Protein AF-A0A938AK14-F1 (afdb_monomer_lite)

Structure (mmCIF, N/CA/C/O backbone):
data_AF-A0A938AK14-F1
#
_entry.id   AF-A0A938AK14-F1
#
loop_
_atom_site.group_PDB
_atom_site.id
_atom_site.type_symbol
_atom_site.label_atom_id
_atom_site.label_alt_id
_atom_site.label_comp_id
_atom_site.label_asym_id
_atom_site.label_entity_id
_atom_site.label_seq_id
_atom_site.pdbx_PDB_ins_code
_atom_site.Cartn_x
_atom_site.Cartn_y
_atom_site.Cartn_z
_atom_site.occupancy
_atom_site.B_iso_or_equiv
_atom_site.auth_seq_id
_atom_site.auth_comp_id
_atom_site.auth_asym_id
_atom_site.auth_atom_id
_atom_site.pdbx_PDB_model_num
ATOM 1 N N . ASP A 1 1 ? -18.312 -20.707 6.907 1.00 83.50 1 ASP A N 1
ATOM 2 C CA . ASP A 1 1 ? -17.153 -20.903 7.816 1.00 83.50 1 ASP A CA 1
ATOM 3 C C . ASP A 1 1 ? -17.629 -20.766 9.266 1.00 83.50 1 ASP A C 1
ATOM 5 O O . ASP A 1 1 ? -18.810 -20.519 9.479 1.00 83.50 1 ASP A O 1
ATOM 9 N N . GLN A 1 2 ? -16.769 -21.015 10.258 1.00 90.81 2 GLN A N 1
ATOM 10 C CA . GLN A 1 2 ? -17.079 -20.871 11.697 1.00 90.81 2 GLN A CA 1
ATOM 11 C C . GLN A 1 2 ? -15.941 -20.142 12.432 1.00 90.81 2 GLN A C 1
ATOM 13 O O . GLN A 1 2 ? -15.644 -20.417 13.591 1.00 90.81 2 GLN A O 1
ATOM 18 N N . SER A 1 3 ? -15.239 -19.254 11.731 1.00 93.00 3 SER A N 1
ATOM 19 C CA . SER A 1 3 ? -14.070 -18.556 12.259 1.00 93.00 3 SER A CA 1
ATOM 20 C C . SER A 1 3 ? -14.257 -17.058 12.118 1.00 93.00 3 SER A C 1
ATOM 22 O O . SER A 1 3 ? -14.705 -16.586 11.077 1.00 93.00 3 SER A O 1
ATOM 24 N N . LEU A 1 4 ? -13.881 -16.328 13.167 1.00 92.31 4 LEU A N 1
ATOM 25 C CA . LEU A 1 4 ? -13.634 -14.898 13.083 1.00 92.31 4 LEU A CA 1
ATOM 26 C C . LEU A 1 4 ? -12.267 -14.698 12.423 1.00 92.31 4 LEU A C 1
ATOM 28 O O . LEU A 1 4 ? -11.274 -15.259 12.890 1.00 92.31 4 LEU A O 1
ATOM 32 N N . VAL A 1 5 ? -12.207 -13.877 11.378 1.00 94.12 5 VAL A N 1
ATOM 33 C CA . VAL A 1 5 ? -10.940 -13.439 10.780 1.00 94.12 5 VAL A CA 1
ATOM 34 C C . VAL A 1 5 ? -10.852 -11.931 10.887 1.00 94.12 5 VAL A C 1
ATOM 36 O O . VAL A 1 5 ? -11.761 -11.222 10.462 1.00 94.12 5 VAL A O 1
ATOM 39 N N . VAL A 1 6 ? -9.747 -11.442 11.447 1.00 92.88 6 VAL A N 1
ATOM 40 C CA . VAL A 1 6 ? -9.467 -10.010 11.532 1.00 92.88 6 VAL A CA 1
ATOM 41 C C . VAL A 1 6 ? -8.131 -9.710 10.880 1.00 92.88 6 VAL A C 1
ATOM 43 O O . VAL A 1 6 ? -7.139 -10.391 11.136 1.00 92.88 6 VAL A O 1
ATOM 46 N N . VAL A 1 7 ? -8.115 -8.668 10.053 1.00 94.56 7 VAL A N 1
ATOM 47 C CA . VAL A 1 7 ? -6.904 -8.119 9.445 1.00 94.56 7 VAL A CA 1
ATOM 48 C C . VAL A 1 7 ? -6.802 -6.651 9.837 1.00 94.56 7 VAL A C 1
ATOM 50 O O . VAL A 1 7 ? -7.694 -5.860 9.537 1.00 94.56 7 VAL A O 1
ATOM 53 N N . THR A 1 8 ? -5.714 -6.299 10.517 1.00 93.88 8 THR A N 1
ATOM 54 C CA . THR A 1 8 ? -5.402 -4.927 10.931 1.00 93.88 8 THR A CA 1
ATOM 55 C C . THR A 1 8 ? -3.890 -4.701 10.950 1.00 93.88 8 THR A C 1
ATOM 57 O O . THR A 1 8 ? -3.119 -5.646 10.760 1.00 93.88 8 THR A O 1
ATOM 60 N N . ALA A 1 9 ? -3.467 -3.459 11.169 1.00 91.19 9 ALA A N 1
ATOM 61 C CA . ALA A 1 9 ? -2.087 -3.110 11.479 1.00 91.19 9 ALA A CA 1
ATOM 62 C C . ALA A 1 9 ? -1.981 -2.592 12.920 1.00 91.19 9 ALA A C 1
ATOM 64 O O . ALA A 1 9 ? -2.931 -2.056 13.484 1.00 91.19 9 ALA A O 1
ATOM 65 N N . ASP A 1 10 ? -0.808 -2.750 13.521 1.00 88.81 10 ASP A N 1
ATOM 66 C CA . ASP A 1 10 ? -0.494 -2.188 14.834 1.00 88.81 10 ASP A CA 1
ATOM 67 C C . ASP A 1 10 ? -0.362 -0.661 14.783 1.00 88.81 10 ASP A C 1
ATOM 69 O O . ASP A 1 10 ? -0.762 0.036 15.718 1.00 88.81 10 ASP A O 1
ATOM 73 N N . HIS A 1 11 ? 0.169 -0.144 13.675 1.00 91.50 11 HIS A N 1
ATOM 74 C CA . HIS A 1 11 ? 0.307 1.277 13.402 1.00 91.50 11 HIS A CA 1
ATOM 75 C C . HIS A 1 11 ? 0.324 1.565 11.891 1.00 91.50 11 HIS A C 1
ATOM 77 O O . HIS A 1 11 ? 0.499 0.674 11.056 1.00 91.50 11 HIS A O 1
ATOM 83 N N . GLY A 1 12 ? 0.180 2.839 11.538 1.00 89.38 12 GLY A N 1
ATOM 84 C CA . GLY A 1 12 ? 0.320 3.331 10.172 1.00 89.38 12 GLY A CA 1
ATOM 85 C C . GLY A 1 12 ? 1.768 3.661 9.795 1.00 89.38 12 GLY A C 1
ATOM 86 O O . GLY A 1 12 ? 2.727 3.298 10.484 1.00 89.38 12 GLY A O 1
ATOM 87 N N . ALA A 1 13 ? 1.951 4.350 8.675 1.00 89.06 13 ALA A N 1
ATOM 88 C CA . ALA A 1 13 ? 3.250 4.840 8.231 1.00 89.06 13 ALA A CA 1
ATOM 89 C C . ALA A 1 13 ? 3.074 6.147 7.459 1.00 89.06 13 ALA A C 1
ATOM 91 O O . ALA A 1 13 ? 2.197 6.239 6.606 1.00 89.06 13 ALA A O 1
ATOM 92 N N . SER A 1 14 ? 3.949 7.115 7.726 1.00 85.56 14 SER A N 1
ATOM 93 C CA . SER A 1 14 ? 4.011 8.354 6.953 1.00 85.56 14 SER A CA 1
ATOM 94 C C . SER A 1 14 ? 4.775 8.140 5.653 1.00 85.56 14 SER A C 1
ATOM 96 O O . SER A 1 14 ? 5.864 7.549 5.657 1.00 85.56 14 SER A O 1
ATOM 98 N N . PHE A 1 15 ? 4.217 8.658 4.565 1.00 79.94 15 PHE A N 1
ATOM 99 C CA . PHE A 1 15 ? 4.868 8.740 3.256 1.00 79.94 15 PHE A CA 1
ATOM 100 C C . PHE A 1 15 ? 5.105 10.189 2.819 1.00 79.94 15 PHE A C 1
ATOM 102 O O . PHE A 1 15 ? 5.650 10.415 1.739 1.00 79.94 15 PHE A O 1
ATOM 109 N N . ASP A 1 16 ? 4.762 11.157 3.672 1.00 76.31 16 ASP A N 1
ATOM 110 C CA . ASP A 1 16 ? 4.995 12.567 3.403 1.00 76.31 16 ASP A CA 1
ATOM 111 C C . ASP A 1 16 ? 6.497 12.859 3.244 1.00 76.31 16 ASP A C 1
ATOM 113 O O . ASP A 1 16 ? 7.304 12.457 4.102 1.00 76.31 16 ASP A O 1
ATOM 117 N N . PRO A 1 17 ? 6.898 13.592 2.186 1.00 71.81 17 PRO A N 1
ATOM 118 C CA . PRO A 1 17 ? 8.284 13.982 1.978 1.00 71.81 17 PRO A CA 1
ATOM 119 C C . PRO A 1 17 ? 8.872 14.686 3.203 1.00 71.81 17 PRO A C 1
ATOM 121 O O . PRO A 1 17 ? 8.226 15.518 3.834 1.00 71.81 17 PRO A O 1
ATOM 124 N N . ASN A 1 18 ? 10.137 14.393 3.510 1.00 75.00 18 ASN A N 1
ATOM 125 C CA . ASN A 1 18 ? 10.880 14.981 4.634 1.00 75.00 18 ASN A CA 1
ATOM 126 C C . ASN A 1 18 ? 10.308 14.680 6.034 1.00 75.00 18 ASN A C 1
ATOM 128 O O . ASN A 1 18 ? 10.740 15.291 7.012 1.00 75.00 18 ASN A O 1
ATOM 132 N N . THR A 1 19 ? 9.390 13.718 6.162 1.00 81.75 19 THR A N 1
ATOM 133 C CA . THR A 1 19 ? 8.906 13.230 7.460 1.00 81.75 19 THR A CA 1
ATOM 134 C C . THR A 1 19 ? 9.499 11.863 7.798 1.00 81.75 19 THR A C 1
ATOM 136 O O . THR A 1 19 ? 9.990 11.129 6.938 1.00 81.75 19 THR A O 1
ATOM 139 N N . HIS A 1 20 ? 9.482 11.495 9.081 1.00 83.75 20 HIS A N 1
ATOM 140 C CA . HIS A 1 20 ? 9.952 10.177 9.496 1.00 83.75 20 HIS A CA 1
ATOM 141 C C . HIS A 1 20 ? 8.845 9.130 9.300 1.00 83.75 20 HIS A C 1
ATOM 143 O O . HIS A 1 20 ? 7.739 9.275 9.814 1.00 83.75 20 HIS A O 1
ATOM 149 N N . ARG A 1 21 ? 9.155 8.024 8.614 1.00 84.69 21 ARG A N 1
ATOM 150 C CA . ARG A 1 21 ? 8.159 7.009 8.216 1.00 84.69 21 ARG A CA 1
ATOM 151 C C . ARG A 1 21 ? 7.374 6.392 9.379 1.00 84.69 21 ARG A C 1
ATOM 153 O O . ARG A 1 21 ? 6.205 6.069 9.222 1.00 84.69 21 ARG A O 1
ATOM 160 N N . ARG A 1 22 ? 8.036 6.147 10.515 1.00 87.00 22 ARG A N 1
ATOM 161 C CA . ARG A 1 22 ? 7.469 5.404 11.665 1.00 87.00 22 ARG A CA 1
ATOM 162 C C . ARG A 1 22 ? 7.547 6.140 13.001 1.00 87.00 22 ARG A C 1
ATOM 164 O O . ARG A 1 22 ? 7.324 5.542 14.045 1.00 87.00 22 ARG A O 1
ATOM 171 N N . SER A 1 23 ? 7.909 7.417 12.974 1.00 85.38 23 SER A N 1
ATOM 172 C CA . SER A 1 23 ? 8.065 8.202 14.199 1.00 85.38 23 SER A CA 1
ATOM 173 C C . SER A 1 23 ? 7.460 9.566 13.981 1.00 85.38 23 SER A C 1
ATOM 175 O O . SER A 1 23 ? 7.680 10.175 12.937 1.00 85.38 23 SER A O 1
ATOM 177 N N . ALA A 1 24 ? 6.734 10.062 14.973 1.00 84.62 24 ALA A N 1
ATOM 178 C CA . ALA A 1 24 ? 6.343 11.455 14.962 1.00 84.62 24 ALA A CA 1
ATOM 179 C C . ALA A 1 24 ? 7.545 12.290 15.408 1.00 84.62 24 ALA A C 1
ATOM 181 O O . ALA A 1 24 ? 8.125 12.039 16.466 1.00 84.62 24 ALA A O 1
ATOM 182 N N . VAL A 1 25 ? 7.962 13.232 14.568 1.00 76.88 25 VAL A N 1
ATOM 183 C CA . VAL A 1 25 ? 9.125 14.096 14.808 1.00 76.88 25 VAL A CA 1
ATOM 184 C C . VAL A 1 25 ? 8.743 15.552 14.566 1.00 76.88 25 VAL A C 1
ATOM 186 O O . VAL A 1 25 ? 7.750 15.837 13.902 1.00 76.88 25 VAL A O 1
ATOM 189 N N . GLY A 1 26 ? 9.529 16.481 15.112 1.00 80.31 26 GLY A N 1
ATOM 190 C CA . GLY A 1 26 ? 9.309 17.912 14.906 1.00 80.31 26 GLY A CA 1
ATOM 191 C C . GLY A 1 26 ? 7.974 18.392 15.478 1.00 80.31 26 GLY A C 1
ATOM 192 O O . GLY A 1 26 ? 7.784 18.400 16.695 1.00 80.31 26 GLY A O 1
ATOM 193 N N . ASP A 1 27 ? 7.078 18.828 14.595 1.00 81.31 27 ASP A N 1
ATOM 194 C CA . ASP A 1 27 ? 5.762 19.381 14.924 1.00 81.31 27 ASP A CA 1
ATOM 195 C C . ASP A 1 27 ? 4.644 18.329 15.035 1.00 81.31 27 ASP A C 1
ATOM 197 O O . ASP A 1 27 ? 3.514 18.690 15.363 1.00 81.31 27 ASP A O 1
ATOM 201 N N . TYR A 1 28 ? 4.964 17.040 14.850 1.00 82.31 28 TYR A N 1
ATOM 202 C CA . TYR A 1 28 ? 4.015 15.918 14.887 1.00 82.31 28 TYR A CA 1
ATOM 203 C C . TYR A 1 28 ? 2.958 15.957 13.769 1.00 82.31 28 TYR A C 1
ATOM 205 O O . TYR A 1 28 ? 1.924 15.297 13.881 1.00 82.31 28 TYR A O 1
ATOM 213 N N . SER A 1 29 ? 3.211 16.702 12.689 1.00 81.38 29 SER A N 1
ATOM 214 C CA . SER A 1 29 ? 2.315 16.807 11.527 1.00 81.38 29 SER A CA 1
ATOM 215 C C . SER A 1 29 ? 1.995 15.449 10.898 1.00 81.38 29 SER A C 1
ATOM 217 O O . SER A 1 29 ? 0.832 15.174 10.622 1.00 81.38 29 SER A O 1
ATOM 219 N N . ASN A 1 30 ? 2.985 14.558 10.799 1.00 85.94 30 ASN A N 1
ATOM 220 C CA . ASN A 1 30 ? 2.818 13.191 10.290 1.00 85.94 30 ASN A CA 1
ATOM 221 C C . ASN A 1 30 ? 2.085 12.238 11.256 1.00 85.94 30 ASN A C 1
ATOM 223 O O . ASN A 1 30 ? 1.940 11.048 10.981 1.00 85.94 30 ASN A O 1
ATOM 227 N N . GLY A 1 31 ? 1.658 12.728 12.421 1.00 87.38 31 GLY A N 1
ATOM 228 C CA . GLY A 1 31 ? 1.040 11.927 13.468 1.00 87.38 31 GLY A CA 1
ATOM 229 C C . GLY A 1 31 ? -0.208 11.175 13.014 1.00 87.38 31 GLY A C 1
ATOM 230 O O . GLY A 1 31 ? -0.422 10.041 13.439 1.00 87.38 31 GLY A O 1
ATOM 231 N N . THR A 1 32 ? -1.009 11.777 12.132 1.00 85.88 32 THR A N 1
ATOM 232 C CA . THR A 1 32 ? -2.221 11.152 11.590 1.00 85.88 32 THR A CA 1
ATOM 233 C C . THR A 1 32 ? -1.910 9.923 10.753 1.00 85.88 32 THR A C 1
ATOM 235 O O . THR A 1 32 ? -2.596 8.916 10.898 1.00 85.88 32 THR A O 1
ATOM 238 N N . ASP A 1 33 ? -0.856 9.957 9.944 1.00 86.69 33 ASP A N 1
ATOM 239 C CA . ASP A 1 33 ? -0.481 8.837 9.077 1.00 86.69 33 ASP A CA 1
ATOM 240 C C . ASP A 1 33 ? 0.032 7.645 9.879 1.00 86.69 33 ASP A C 1
ATOM 242 O O . ASP A 1 33 ? -0.139 6.495 9.485 1.00 86.69 33 ASP A O 1
ATOM 246 N N . LEU A 1 34 ? 0.628 7.910 11.043 1.00 88.94 34 LEU A N 1
ATOM 247 C CA . LEU A 1 34 ? 1.162 6.886 11.937 1.00 88.94 34 LEU A CA 1
ATOM 248 C C . LEU A 1 34 ? 0.082 6.127 12.713 1.00 88.94 34 LEU A C 1
ATOM 250 O O . LEU A 1 34 ? 0.374 5.057 13.241 1.00 88.94 34 LEU A O 1
ATOM 254 N N . ILE A 1 35 ? -1.144 6.648 12.797 1.00 87.56 35 ILE A N 1
ATOM 255 C CA . ILE A 1 35 ? -2.251 5.998 13.520 1.00 87.56 35 ILE A CA 1
ATOM 256 C C . ILE A 1 35 ? -3.335 5.433 12.597 1.00 87.56 35 ILE A C 1
ATOM 258 O O . ILE A 1 35 ? -4.239 4.746 13.069 1.00 87.56 35 ILE A O 1
ATOM 262 N N . ARG A 1 36 ? -3.277 5.725 11.292 1.00 86.69 36 ARG A N 1
ATOM 263 C CA . ARG A 1 36 ? -4.211 5.178 10.300 1.00 86.69 36 ARG A CA 1
ATOM 264 C C . ARG A 1 36 ? -3.864 3.720 10.028 1.00 86.69 36 ARG A C 1
ATOM 266 O O . ARG A 1 36 ? -2.790 3.424 9.509 1.00 86.69 36 ARG A O 1
ATOM 273 N N . VAL A 1 37 ? -4.788 2.823 10.355 1.00 88.94 37 VAL A N 1
ATOM 274 C CA . VAL A 1 37 ? -4.659 1.382 10.111 1.00 88.94 37 VAL A CA 1
ATOM 275 C C . VAL A 1 37 ? -5.926 0.850 9.442 1.00 88.94 37 VAL A C 1
ATOM 277 O O . VAL A 1 37 ? -7.016 1.350 9.730 1.00 88.94 37 VAL A O 1
ATOM 280 N N . PRO A 1 38 ? -5.818 -0.139 8.538 1.00 89.44 38 PRO A N 1
ATOM 281 C CA . PRO A 1 38 ? -6.995 -0.838 8.041 1.00 89.44 38 PRO A CA 1
ATOM 282 C C . PRO A 1 38 ? -7.609 -1.684 9.160 1.00 89.44 38 PRO A C 1
ATOM 284 O O . PRO A 1 38 ? -6.881 -2.217 9.990 1.00 89.44 38 PRO A O 1
ATOM 287 N N . LEU A 1 39 ? -8.928 -1.869 9.148 1.00 90.62 39 LEU A N 1
ATOM 288 C CA . LEU A 1 39 ? -9.608 -2.847 9.992 1.00 90.62 39 LEU A CA 1
ATOM 289 C C . LEU A 1 39 ? -10.626 -3.606 9.143 1.00 90.62 39 LEU A C 1
ATOM 291 O O . LEU A 1 39 ? -11.655 -3.059 8.756 1.00 90.62 39 LEU A O 1
ATOM 295 N N . PHE A 1 40 ? -10.334 -4.873 8.870 1.00 93.12 40 PHE A N 1
ATOM 296 C CA . PHE A 1 40 ? -11.266 -5.799 8.237 1.00 93.12 40 PHE A CA 1
ATOM 297 C C . PHE A 1 40 ? -11.668 -6.858 9.251 1.00 93.12 40 PHE A C 1
ATOM 299 O O . PHE A 1 40 ? -10.803 -7.498 9.853 1.00 93.12 40 PHE A O 1
ATOM 306 N N . VAL A 1 41 ? -12.973 -7.055 9.417 1.00 92.44 41 VAL A N 1
ATOM 307 C CA . VAL A 1 41 ? -13.542 -8.064 10.310 1.00 92.44 41 VAL A CA 1
ATOM 308 C C . VAL A 1 41 ? -14.489 -8.935 9.499 1.00 92.44 41 VAL A C 1
ATOM 310 O O . VAL A 1 41 ? -15.415 -8.430 8.872 1.00 92.44 41 VAL A O 1
ATOM 313 N N . HIS A 1 42 ? -14.243 -10.240 9.513 1.00 93.88 42 HIS A N 1
ATOM 314 C CA . HIS A 1 42 ? -15.127 -11.248 8.948 1.00 93.88 42 HIS A CA 1
ATOM 315 C C . HIS A 1 42 ? -15.684 -12.099 10.084 1.00 93.88 42 HIS A C 1
ATOM 317 O O . HIS A 1 42 ? -14.944 -12.871 10.703 1.00 93.88 42 HIS A O 1
ATOM 323 N N . LEU A 1 43 ? -16.977 -11.953 10.371 1.00 92.62 43 LEU A N 1
ATOM 324 C CA . LEU A 1 43 ? -17.653 -12.710 11.424 1.00 92.62 43 LEU A CA 1
ATOM 325 C C . LEU A 1 43 ? -17.907 -14.167 10.993 1.00 92.62 43 LEU A C 1
ATOM 327 O O . LEU A 1 43 ? -18.025 -14.448 9.797 1.00 92.62 43 LEU A O 1
ATOM 331 N N . PRO A 1 44 ? -18.022 -15.116 11.942 1.00 92.56 44 PRO A N 1
ATOM 332 C CA . PRO A 1 44 ? -18.422 -16.484 11.626 1.00 92.56 44 PRO A CA 1
ATOM 333 C C . PRO A 1 44 ? -19.755 -16.527 10.865 1.00 92.56 44 PRO A C 1
ATOM 335 O O . PRO A 1 44 ? -20.767 -16.028 11.353 1.00 92.56 44 PRO A O 1
ATOM 338 N N . GLY A 1 45 ? -19.772 -17.151 9.683 1.00 92.56 45 GLY A N 1
ATOM 339 C CA . GLY A 1 45 ? -20.989 -17.292 8.880 1.00 92.56 45 GLY A CA 1
ATOM 340 C C . GLY A 1 45 ? -21.424 -16.029 8.130 1.00 92.56 45 GLY A C 1
ATOM 341 O O . GLY A 1 45 ? -22.498 -16.043 7.531 1.00 92.56 45 GLY A O 1
ATOM 342 N N . GLN A 1 46 ? -20.619 -14.963 8.135 1.00 92.88 46 GLN A N 1
ATOM 343 C CA . GLN A 1 46 ? -20.884 -13.770 7.336 1.00 92.88 46 GLN A CA 1
ATOM 344 C C . GLN A 1 46 ? -20.844 -14.106 5.837 1.00 92.88 46 GLN A C 1
ATOM 346 O O . GLN A 1 46 ? -19.882 -14.693 5.350 1.00 92.88 46 GLN A O 1
ATOM 351 N N . THR A 1 47 ? -21.896 -13.733 5.105 1.00 94.38 47 THR A N 1
ATOM 352 C CA . THR A 1 47 ? -22.005 -13.947 3.649 1.00 94.38 47 THR A CA 1
ATOM 353 C C . THR A 1 47 ? -21.905 -12.662 2.842 1.00 94.38 47 THR A C 1
ATOM 355 O O . THR A 1 47 ? -21.545 -12.708 1.669 1.00 94.38 47 THR A O 1
ATOM 358 N N . ASP A 1 48 ? -22.194 -11.525 3.472 1.00 94.50 48 ASP A N 1
ATOM 359 C CA . ASP A 1 48 ? -22.281 -10.225 2.821 1.00 94.50 48 ASP A CA 1
ATOM 360 C C . ASP A 1 48 ? -21.318 -9.229 3.473 1.00 94.50 48 ASP A C 1
ATOM 362 O O . ASP A 1 48 ? -21.116 -9.216 4.692 1.00 94.50 48 ASP A O 1
ATOM 366 N N . GLY A 1 49 ? -20.692 -8.394 2.644 1.00 91.88 49 GLY A N 1
ATOM 367 C CA . GLY A 1 49 ? -19.832 -7.306 3.098 1.00 91.88 49 GLY A CA 1
ATOM 368 C C . GLY A 1 49 ? -20.641 -6.066 3.473 1.00 91.88 49 GLY A C 1
ATOM 369 O O . GLY A 1 49 ? -21.653 -5.760 2.844 1.00 91.88 49 GLY A O 1
ATOM 370 N N . ALA A 1 50 ? -20.161 -5.318 4.462 1.00 92.06 50 ALA A N 1
ATOM 371 C CA . ALA A 1 50 ? -20.680 -4.002 4.812 1.00 92.06 50 ALA A CA 1
ATOM 372 C C . ALA A 1 50 ? -19.518 -3.061 5.145 1.00 92.06 50 ALA A C 1
ATOM 374 O O . ALA A 1 50 ? -18.457 -3.505 5.585 1.00 92.06 50 ALA A O 1
ATOM 375 N N . ILE A 1 51 ? -19.726 -1.765 4.922 1.00 90.19 51 ILE A N 1
ATOM 376 C CA . ILE A 1 51 ? -18.807 -0.711 5.353 1.00 90.19 51 ILE A CA 1
ATOM 377 C C . ILE A 1 51 ? -19.387 -0.100 6.626 1.00 90.19 51 ILE A C 1
ATOM 379 O O . ILE A 1 51 ? -20.542 0.328 6.624 1.00 90.19 51 ILE A O 1
ATOM 383 N N . ASP A 1 52 ? -18.584 -0.059 7.687 1.00 88.88 52 ASP A N 1
ATOM 384 C CA . ASP A 1 52 ? -18.896 0.668 8.913 1.00 88.88 52 ASP A CA 1
ATOM 385 C C . ASP A 1 52 ? -17.945 1.868 9.046 1.00 88.88 52 ASP A C 1
ATOM 387 O O . ASP A 1 52 ? -16.735 1.706 9.204 1.00 88.88 52 ASP A O 1
ATOM 391 N N . ASP A 1 53 ? -18.508 3.073 8.952 1.00 88.94 53 ASP A N 1
ATOM 392 C CA . ASP A 1 53 ? -17.783 4.345 9.042 1.00 88.94 53 ASP A CA 1
ATOM 393 C C . ASP A 1 53 ? -17.682 4.869 10.493 1.00 88.94 53 ASP A C 1
ATOM 395 O O . ASP A 1 53 ? -17.268 6.010 10.719 1.00 88.94 53 ASP A O 1
ATOM 399 N N . ASN A 1 54 ? -18.092 4.079 11.492 1.00 89.06 54 ASN A N 1
ATOM 400 C CA . ASN A 1 54 ? -18.015 4.471 12.893 1.00 89.06 54 ASN A CA 1
ATOM 401 C C . ASN A 1 54 ? -16.579 4.808 13.313 1.00 89.06 54 ASN A C 1
ATOM 403 O O . ASN A 1 54 ? -15.604 4.133 12.977 1.00 89.06 54 ASN A O 1
ATOM 407 N N . ASN A 1 55 ? -16.456 5.848 14.136 1.00 88.56 55 ASN A N 1
ATOM 408 C CA . ASN A 1 55 ? -15.177 6.287 14.667 1.00 88.56 55 ASN A CA 1
ATOM 409 C C . ASN A 1 55 ? -14.657 5.313 15.747 1.00 88.56 55 ASN A C 1
ATOM 411 O O . ASN A 1 55 ? -14.931 5.487 16.937 1.00 88.56 55 ASN A O 1
ATOM 415 N N . VAL A 1 56 ? -13.880 4.308 15.341 1.00 90.88 56 VAL A N 1
ATOM 416 C CA . VAL A 1 56 ? -13.279 3.290 16.224 1.00 90.88 56 VAL A CA 1
ATOM 417 C C . VAL A 1 56 ? -11.786 3.521 16.471 1.00 90.88 56 VAL A C 1
ATOM 419 O O . VAL A 1 56 ? -11.089 4.176 15.692 1.00 90.88 56 VAL A O 1
ATOM 422 N N . GLU A 1 57 ? -11.294 3.014 17.594 1.00 91.19 57 GLU A N 1
ATOM 423 C CA . GLU A 1 57 ? -9.894 3.001 18.019 1.00 91.19 57 GLU A CA 1
ATOM 424 C C . GLU A 1 57 ? -9.444 1.562 18.288 1.00 91.19 57 GLU A C 1
ATOM 426 O O . GLU A 1 57 ? -10.264 0.691 18.569 1.00 91.19 57 GLU A O 1
ATOM 431 N N . ASN A 1 58 ? -8.134 1.298 18.262 1.00 90.81 58 ASN A N 1
ATOM 432 C CA . ASN A 1 58 ? -7.604 -0.053 18.496 1.00 90.81 58 ASN A CA 1
ATOM 433 C C . ASN A 1 58 ? -8.060 -0.651 19.842 1.00 90.81 58 ASN A C 1
ATOM 435 O O . ASN A 1 58 ? -8.227 -1.864 19.947 1.00 90.81 58 ASN A O 1
ATOM 439 N N . VAL A 1 59 ? -8.291 0.188 20.860 1.00 92.12 59 VAL A N 1
ATOM 440 C CA . VAL A 1 59 ? -8.790 -0.239 22.179 1.00 92.12 59 VAL A CA 1
ATOM 441 C C . VAL A 1 59 ? -10.251 -0.699 22.156 1.00 92.12 59 VAL A C 1
ATOM 443 O O . VAL A 1 59 ? -10.631 -1.538 22.968 1.00 92.12 59 VAL A O 1
ATOM 446 N N . ASP A 1 60 ? -11.055 -0.219 21.203 1.00 93.94 60 ASP A N 1
ATOM 447 C CA . ASP A 1 60 ? -12.476 -0.572 21.059 1.00 93.94 60 ASP A CA 1
ATOM 448 C C . ASP A 1 60 ? -12.677 -1.962 20.454 1.00 93.94 60 ASP A C 1
ATOM 450 O O . ASP A 1 60 ? -13.765 -2.534 20.520 1.00 93.94 60 ASP A O 1
ATOM 454 N N . PHE A 1 61 ? -11.622 -2.528 19.868 1.00 91.62 61 PHE A N 1
ATOM 455 C CA . PHE A 1 61 ? -11.704 -3.777 19.132 1.00 91.62 61 PHE A CA 1
ATOM 456 C C . PHE A 1 61 ? -12.165 -4.952 20.006 1.00 91.62 61 PHE A C 1
ATOM 458 O O . PHE A 1 61 ? -13.032 -5.722 19.595 1.00 91.62 61 PHE A O 1
ATOM 465 N N . LEU A 1 62 ? -11.635 -5.080 21.226 1.00 92.62 62 LEU A N 1
ATOM 466 C CA . LEU A 1 62 ? -12.032 -6.161 22.131 1.00 92.62 62 LEU A CA 1
ATOM 467 C C . LEU A 1 62 ? -13.505 -6.047 22.585 1.00 92.62 62 LEU A C 1
ATOM 469 O O . LEU A 1 62 ? -14.205 -7.058 22.497 1.00 92.62 62 LEU A O 1
ATOM 473 N N . PRO A 1 63 ? -14.017 -4.865 22.994 1.00 94.88 63 PRO A N 1
ATOM 474 C CA . PRO A 1 63 ? -15.450 -4.653 23.204 1.00 94.88 63 PRO A CA 1
ATOM 475 C C . PRO A 1 63 ? -16.317 -5.068 22.011 1.00 94.88 63 PRO A C 1
ATOM 477 O O . PRO A 1 63 ? -17.302 -5.779 22.205 1.00 94.88 63 PRO A O 1
ATOM 480 N N . ILE A 1 64 ? -15.928 -4.686 20.788 1.00 92.50 64 ILE A N 1
ATOM 481 C CA . ILE A 1 64 ? -16.652 -5.044 19.558 1.00 92.50 64 ILE A CA 1
ATOM 482 C C . ILE A 1 64 ? -16.696 -6.566 19.385 1.00 92.50 64 ILE A C 1
ATOM 484 O O . ILE A 1 64 ? -17.763 -7.128 19.158 1.00 92.50 64 ILE A O 1
ATOM 488 N N . LEU A 1 65 ? -15.567 -7.264 19.548 1.00 91.88 65 LEU A N 1
ATOM 489 C CA . LEU A 1 65 ? -15.550 -8.727 19.456 1.00 91.88 65 LEU A CA 1
ATOM 490 C C . LEU A 1 65 ? -16.400 -9.398 20.537 1.00 91.88 65 LEU A C 1
ATOM 492 O O . LEU A 1 65 ? -17.081 -10.381 20.250 1.00 91.88 65 LEU A O 1
ATOM 496 N N . ASN A 1 66 ? -16.365 -8.882 21.766 1.00 93.00 66 ASN A N 1
ATOM 497 C CA . ASN A 1 66 ? -17.169 -9.416 22.856 1.00 93.00 66 ASN A CA 1
ATOM 498 C C . ASN A 1 66 ? -18.672 -9.261 22.582 1.00 93.00 66 ASN A C 1
ATOM 500 O O . ASN A 1 66 ? -19.416 -10.196 22.848 1.00 93.00 66 ASN A O 1
ATOM 504 N N . GLU A 1 67 ? -19.116 -8.133 22.016 1.00 91.88 67 GLU A N 1
ATOM 505 C CA . GLU A 1 67 ? -20.518 -7.952 21.611 1.00 91.88 67 GLU A CA 1
ATOM 506 C C . GLU A 1 67 ? -20.944 -8.956 20.529 1.00 91.88 67 GLU A C 1
ATOM 508 O O . GLU A 1 67 ? -22.053 -9.480 20.583 1.00 91.88 67 GLU A O 1
ATOM 513 N N . GLN A 1 68 ? -20.071 -9.241 19.560 1.00 89.81 68 GLN A N 1
ATOM 514 C CA . GLN A 1 68 ? -20.405 -10.115 18.430 1.00 89.81 68 GLN A CA 1
ATOM 515 C C . GLN A 1 68 ? -20.338 -11.610 18.768 1.00 89.81 68 GLN A C 1
ATOM 517 O O . GLN A 1 68 ? -21.051 -12.408 18.162 1.00 89.81 68 GLN A O 1
ATOM 522 N N . LEU A 1 69 ? -19.458 -12.004 19.692 1.00 90.38 69 LEU A N 1
ATOM 523 C CA . LEU A 1 69 ? -19.156 -13.412 19.973 1.00 90.38 69 LEU A CA 1
ATOM 524 C C . LEU A 1 69 ? -19.526 -13.870 21.389 1.00 90.38 69 LEU A C 1
ATOM 526 O O . LEU A 1 69 ? -19.365 -15.053 21.677 1.00 90.38 69 LEU A O 1
ATOM 530 N N . ASP A 1 70 ? -19.988 -12.966 22.256 1.00 90.81 70 ASP A N 1
ATOM 531 C CA . ASP A 1 70 ? -20.323 -13.242 23.661 1.00 90.81 70 ASP A CA 1
ATOM 532 C C . ASP A 1 70 ? -19.175 -13.947 24.416 1.00 90.81 70 ASP A C 1
ATOM 534 O O . ASP A 1 70 ? -19.323 -15.010 25.017 1.00 90.81 70 ASP A O 1
ATOM 538 N N . LEU A 1 71 ? -17.969 -13.367 24.328 1.00 88.69 71 LEU A N 1
ATOM 539 C CA . LEU A 1 71 ? -16.722 -13.991 24.801 1.00 88.69 71 LEU A CA 1
ATOM 540 C C . LEU A 1 71 ? -16.612 -14.089 26.331 1.00 88.69 71 LEU A C 1
ATOM 542 O O . LEU A 1 71 ? -15.797 -14.867 26.828 1.00 88.69 71 LEU A O 1
ATOM 546 N N . GLY A 1 72 ? -17.378 -13.289 27.079 1.00 87.44 72 GLY A N 1
ATOM 547 C CA . GLY A 1 72 ? -17.333 -13.259 28.542 1.00 87.44 72 GLY A CA 1
ATOM 548 C C . GLY A 1 72 ? -16.004 -12.730 29.096 1.00 87.44 72 GLY A C 1
ATOM 549 O O . GLY A 1 72 ? -15.320 -13.427 29.845 1.00 87.44 72 GLY A O 1
ATOM 550 N N . VAL A 1 73 ? -15.621 -11.500 28.733 1.00 91.50 73 VAL A N 1
ATOM 551 C CA . VAL A 1 73 ? -14.362 -10.864 29.176 1.00 91.50 73 VAL A CA 1
ATOM 552 C C . VAL A 1 73 ? -14.391 -10.546 30.691 1.00 91.50 73 VAL A C 1
ATOM 554 O O . VAL A 1 73 ? -15.229 -9.756 31.120 1.00 91.50 73 VAL A O 1
ATOM 557 N N . PRO A 1 74 ? -13.487 -11.110 31.527 1.00 93.31 74 PRO A N 1
ATOM 558 C CA . PRO A 1 74 ? -13.556 -11.004 32.992 1.00 93.31 7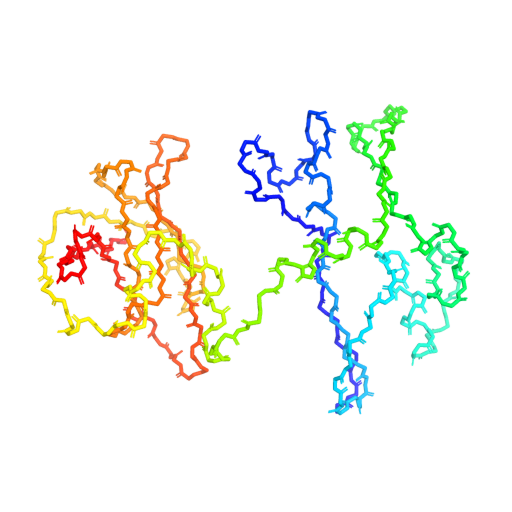4 PRO A CA 1
ATOM 559 C C . PRO A 1 74 ? -12.844 -9.774 33.592 1.00 93.31 74 PRO A C 1
ATOM 561 O O . PRO A 1 74 ? -12.542 -9.761 34.786 1.00 93.31 74 PRO A O 1
ATOM 564 N N . TRP A 1 75 ? -12.538 -8.755 32.789 1.00 94.50 75 TRP A N 1
ATOM 565 C CA . TRP A 1 75 ? -11.897 -7.511 33.229 1.00 94.50 75 TRP A CA 1
ATOM 566 C C . TRP A 1 75 ? -12.580 -6.288 32.612 1.00 94.50 75 TRP A C 1
ATOM 568 O O . TRP A 1 75 ? -13.259 -6.392 31.591 1.00 94.50 75 TRP A O 1
ATOM 578 N N . GLU A 1 76 ? -12.384 -5.123 33.228 1.00 93.88 76 GLU A N 1
ATOM 579 C CA . GLU A 1 76 ? -12.846 -3.849 32.672 1.00 93.88 76 GLU A CA 1
ATOM 580 C C . GLU A 1 76 ? -12.030 -3.491 31.424 1.00 93.88 76 GLU A C 1
ATOM 582 O O . GLU A 1 76 ? -10.800 -3.563 31.431 1.00 93.88 76 GLU A O 1
ATOM 587 N N . MET A 1 77 ? -12.719 -3.134 30.341 1.00 95.06 77 MET A N 1
ATOM 588 C CA . MET A 1 77 ? -12.103 -2.738 29.075 1.00 95.06 77 MET A CA 1
ATOM 589 C C . MET A 1 77 ? -12.111 -1.214 28.951 1.00 95.06 77 MET A C 1
ATOM 591 O O . MET A 1 77 ? -13.135 -0.587 29.204 1.00 95.06 77 MET A O 1
ATOM 595 N N . ASP A 1 78 ? -10.989 -0.634 28.517 1.00 93.75 78 ASP A N 1
ATOM 596 C CA . ASP A 1 78 ? -10.883 0.815 28.284 1.00 93.75 78 ASP A CA 1
ATOM 597 C C . ASP A 1 78 ? -11.658 1.274 27.036 1.00 93.75 78 ASP A C 1
ATOM 599 O O . ASP A 1 78 ? -12.105 2.418 26.958 1.00 93.75 78 ASP A O 1
ATOM 603 N N . GLY A 1 79 ? -11.776 0.395 26.036 1.00 94.69 79 GLY A N 1
ATOM 604 C CA . GLY A 1 79 ? -12.489 0.677 24.795 1.00 94.69 79 GLY A CA 1
ATOM 605 C C . GLY A 1 79 ? -14.006 0.626 24.947 1.00 94.69 79 GLY A C 1
ATOM 606 O O . GLY A 1 79 ? -14.543 0.047 25.891 1.00 94.69 79 GLY A O 1
ATOM 607 N N . LEU A 1 80 ? -14.704 1.182 23.961 1.00 95.50 80 LEU A N 1
ATOM 608 C CA . LEU A 1 80 ? -16.159 1.303 23.945 1.00 95.50 80 LEU A CA 1
ATOM 609 C C . LEU A 1 80 ? -16.735 0.860 22.603 1.00 95.50 80 LEU A C 1
ATOM 611 O O . LEU A 1 80 ? -16.145 1.079 21.545 1.00 95.50 80 LEU A O 1
ATOM 615 N N . LEU A 1 81 ? -17.949 0.312 22.632 1.00 95.00 81 LEU A N 1
ATOM 616 C CA . LEU A 1 81 ? -18.733 0.156 21.411 1.00 95.00 81 LEU A CA 1
ATOM 617 C C . LEU A 1 81 ? -19.072 1.546 20.848 1.00 95.00 81 LEU A C 1
ATOM 619 O O . LEU A 1 81 ? -19.317 2.468 21.629 1.00 95.00 81 LEU A O 1
ATOM 623 N N . PRO A 1 82 ? -19.165 1.723 19.516 1.00 92.75 82 PRO A N 1
ATOM 624 C CA . PRO A 1 82 ? -19.491 3.021 18.921 1.00 92.75 82 PRO A CA 1
ATOM 625 C C . PRO A 1 82 ? -20.752 3.678 19.499 1.00 92.75 82 PRO A C 1
ATOM 627 O O . PRO A 1 82 ? -20.779 4.888 19.708 1.00 92.75 82 PRO A O 1
ATOM 630 N N . LYS A 1 83 ? -21.774 2.874 19.816 1.00 94.12 83 LYS A N 1
ATOM 631 C CA . LYS A 1 83 ? -23.047 3.329 20.399 1.00 94.12 83 LYS A CA 1
ATOM 632 C C . LYS A 1 83 ? -22.926 3.877 21.828 1.00 94.12 83 LYS A C 1
ATOM 634 O O . LYS A 1 83 ? -23.793 4.635 22.251 1.00 94.12 83 LYS A O 1
ATOM 639 N N . ASP A 1 84 ? -21.870 3.500 22.547 1.00 95.56 84 ASP A N 1
ATOM 640 C CA . ASP A 1 84 ? -21.636 3.873 23.945 1.00 95.56 84 ASP A CA 1
ATOM 641 C C . ASP A 1 84 ? -20.670 5.066 24.072 1.00 95.56 84 ASP A C 1
ATOM 643 O O . ASP A 1 84 ? -20.435 5.572 25.171 1.00 95.56 84 ASP A O 1
ATOM 647 N N . LYS A 1 85 ? -20.114 5.545 22.952 1.00 94.62 85 LYS A N 1
ATOM 648 C CA . LYS A 1 85 ? -19.230 6.712 22.926 1.00 94.62 85 LYS A CA 1
ATOM 649 C C . LYS A 1 85 ? -20.008 8.015 23.097 1.00 94.62 85 LYS A C 1
ATOM 651 O O . LYS A 1 85 ? -21.072 8.225 22.515 1.00 94.62 85 LYS A O 1
ATOM 656 N N . SER A 1 86 ? -19.431 8.942 23.859 1.00 94.69 86 SER A N 1
ATOM 657 C CA . SER A 1 86 ? -19.918 10.318 23.950 1.00 94.69 86 SER A CA 1
ATOM 658 C C . SER A 1 86 ? -19.721 11.073 22.630 1.00 94.69 86 SER A C 1
ATOM 660 O O . SER A 1 86 ? -18.922 10.679 21.779 1.00 94.69 86 SER A O 1
ATOM 662 N N . GLN A 1 87 ? -20.408 12.209 22.468 1.00 92.25 87 GLN A N 1
ATOM 663 C CA . GLN A 1 87 ? -20.245 13.050 21.275 1.00 92.25 87 GLN A CA 1
ATOM 664 C C . GLN A 1 87 ? -18.794 13.506 21.074 1.00 92.25 87 GLN A C 1
ATOM 666 O O . GLN A 1 87 ? -18.303 13.473 19.950 1.00 92.25 87 GLN A O 1
ATOM 671 N N . ASP A 1 88 ? -18.083 13.840 22.152 1.00 92.06 88 ASP A N 1
ATOM 672 C CA . ASP A 1 88 ? -16.673 14.235 22.080 1.00 92.06 88 ASP A CA 1
ATOM 673 C C . ASP A 1 88 ? -15.773 13.078 21.618 1.00 92.06 88 ASP A C 1
ATOM 675 O O . ASP A 1 88 ? -14.862 13.284 20.818 1.00 92.06 88 ASP A O 1
ATOM 679 N N . GLN A 1 89 ? -16.041 11.849 22.077 1.00 91.12 89 GLN A N 1
ATOM 680 C CA . GLN A 1 89 ? -15.302 10.649 21.656 1.00 91.12 89 GLN A CA 1
ATOM 681 C C . GLN A 1 89 ? -15.586 10.278 20.196 1.00 91.12 89 GLN A C 1
ATOM 683 O O . GLN A 1 89 ? -14.721 9.736 19.511 1.00 91.12 89 GLN A O 1
ATOM 688 N N . LEU A 1 90 ? -16.790 10.577 19.704 1.00 90.38 90 LEU A N 1
ATOM 689 C CA . LEU A 1 90 ? -17.158 10.369 18.306 1.00 90.38 90 LEU A CA 1
ATOM 690 C C . LEU A 1 90 ? -16.571 11.445 17.388 1.00 90.38 90 LEU A C 1
ATOM 692 O O . LEU A 1 90 ? -16.186 11.121 16.267 1.00 90.38 90 LEU A O 1
ATOM 696 N N . SER A 1 91 ? -16.469 12.697 17.844 1.00 91.56 91 SER A N 1
ATOM 697 C CA . SER A 1 91 ? -16.017 13.823 17.017 1.00 91.56 91 SER A CA 1
ATOM 698 C C . SER A 1 91 ? -14.516 14.096 17.082 1.00 91.56 91 SER A C 1
ATOM 700 O O . SER A 1 91 ? -13.996 14.779 16.204 1.00 91.56 91 SER A O 1
ATOM 702 N N . THR A 1 92 ? -13.803 13.576 18.085 1.00 91.56 92 THR A N 1
ATOM 703 C CA . THR A 1 92 ? -12.400 13.931 18.330 1.00 91.56 92 THR A CA 1
ATOM 704 C C . THR A 1 92 ? -11.501 12.703 18.348 1.00 91.56 92 THR A C 1
ATOM 706 O O . THR A 1 92 ? -11.693 11.786 19.139 1.00 91.56 92 THR A O 1
ATOM 709 N N . LYS A 1 93 ? -10.438 12.719 17.541 1.00 90.00 93 LYS A N 1
ATOM 710 C CA . LYS A 1 93 ? -9.301 11.802 17.677 1.00 90.00 93 LYS A CA 1
ATOM 711 C C . LYS A 1 93 ? -8.225 12.438 18.537 1.00 90.00 93 LYS A C 1
ATOM 713 O O . LYS A 1 93 ? -7.757 13.531 18.221 1.00 90.00 93 LYS A O 1
ATOM 718 N N . THR A 1 94 ? -7.803 11.757 19.600 1.00 88.62 94 THR A N 1
ATOM 719 C CA . THR A 1 94 ? -6.720 12.233 20.469 1.00 88.62 94 THR A CA 1
ATOM 720 C C . THR A 1 94 ? -5.484 11.358 20.321 1.00 88.62 94 THR A C 1
ATOM 722 O O . THR A 1 94 ? -5.539 10.154 20.536 1.00 88.62 94 THR A O 1
ATOM 725 N N . LEU A 1 95 ? -4.353 11.978 19.994 1.00 87.62 95 LEU A N 1
ATOM 726 C CA . LEU A 1 95 ? -3.051 11.332 19.902 1.00 87.62 95 LEU A CA 1
ATOM 727 C C . LEU A 1 95 ? -2.179 11.808 21.058 1.00 87.62 95 LEU A C 1
ATOM 729 O O . LEU A 1 95 ? -2.066 13.010 21.320 1.00 87.62 95 LEU A O 1
ATOM 733 N N . TYR A 1 96 ? -1.537 10.853 21.719 1.00 86.25 96 TYR A N 1
ATOM 734 C CA . TYR A 1 96 ? -0.585 11.098 22.792 1.00 86.25 96 TYR A CA 1
ATOM 735 C C . TYR A 1 96 ? 0.804 10.676 22.325 1.00 86.25 96 TYR A C 1
ATOM 737 O O . TYR A 1 96 ? 1.091 9.489 22.182 1.00 86.25 96 TYR A O 1
ATOM 745 N N . PHE A 1 97 ? 1.684 11.646 22.098 1.00 83.25 97 PHE A N 1
ATOM 746 C CA . PHE A 1 97 ? 3.077 11.375 21.765 1.00 83.25 97 PHE A CA 1
ATOM 747 C C . PHE A 1 97 ? 3.930 11.393 23.022 1.00 83.25 97 PHE A C 1
ATOM 749 O O . PHE A 1 97 ? 3.933 12.370 23.773 1.00 83.25 97 PHE A O 1
ATOM 756 N N . VAL A 1 98 ? 4.672 10.313 23.239 1.00 78.38 98 VAL A N 1
ATOM 757 C CA . VAL A 1 98 ? 5.540 10.152 24.403 1.00 78.38 98 VAL A CA 1
ATOM 758 C C . VAL A 1 98 ? 6.992 10.252 23.967 1.00 78.38 98 VAL A C 1
ATOM 760 O O . VAL A 1 98 ? 7.475 9.442 23.175 1.00 78.38 98 VAL A O 1
ATOM 763 N N . ASN A 1 99 ? 7.720 11.203 24.548 1.00 68.81 99 ASN A N 1
ATOM 764 C CA . ASN A 1 99 ? 9.174 11.224 24.425 1.00 68.81 99 ASN A CA 1
ATOM 765 C C . ASN A 1 99 ? 9.772 10.091 25.268 1.00 68.81 99 ASN A C 1
ATOM 767 O O . ASN A 1 99 ? 9.495 10.008 26.463 1.00 68.81 99 ASN A O 1
ATOM 771 N N . GLN A 1 100 ? 10.613 9.253 24.650 1.00 67.12 100 GLN A N 1
ATOM 772 C CA . GLN A 1 100 ? 11.243 8.079 25.274 1.00 67.12 100 GLN A CA 1
ATOM 773 C C . GLN A 1 100 ? 10.225 7.067 25.842 1.00 67.12 100 GLN A C 1
ATOM 775 O O . GLN A 1 100 ? 10.138 6.896 27.060 1.00 67.12 100 GLN A O 1
ATOM 780 N N . PRO A 1 101 ? 9.479 6.343 24.985 1.00 65.31 101 PRO A N 1
ATOM 781 C CA . PRO A 1 101 ? 8.416 5.428 25.426 1.00 65.31 101 PRO A CA 1
ATOM 782 C C . PRO A 1 101 ? 8.898 4.313 26.374 1.00 65.31 101 PRO A C 1
ATOM 784 O O . PRO A 1 101 ? 8.114 3.803 27.173 1.00 65.31 101 PRO A O 1
ATOM 787 N N . PHE A 1 102 ? 10.193 3.983 26.334 1.00 70.19 102 PHE A N 1
ATOM 788 C CA . PHE A 1 102 ? 10.828 2.934 27.141 1.00 70.19 102 PHE A CA 1
ATOM 789 C C . PHE A 1 102 ? 11.700 3.468 28.297 1.00 70.19 102 PHE A C 1
ATOM 791 O O . PHE A 1 102 ? 12.432 2.704 28.920 1.00 70.19 102 PHE A O 1
ATOM 798 N N . GLY A 1 103 ? 11.669 4.776 28.580 1.00 64.44 103 GLY A N 1
ATOM 799 C CA . GLY A 1 103 ? 12.456 5.388 29.657 1.00 64.44 103 GLY A CA 1
ATOM 800 C C . GLY A 1 103 ? 11.789 5.287 31.036 1.00 64.44 103 GLY A C 1
ATOM 801 O O . GLY A 1 103 ? 10.569 5.333 31.152 1.00 64.44 103 GLY A O 1
ATOM 802 N N . ALA A 1 104 ? 12.592 5.226 32.105 1.00 60.12 104 ALA A N 1
ATOM 803 C CA . ALA A 1 104 ? 12.117 5.186 33.500 1.00 60.12 104 ALA A CA 1
ATOM 804 C C . ALA A 1 104 ? 11.641 6.553 34.053 1.00 60.12 104 ALA A C 1
ATOM 806 O O . ALA A 1 104 ? 11.225 6.660 35.206 1.00 60.12 104 ALA A O 1
ATOM 807 N N . SER A 1 105 ? 11.740 7.618 33.254 1.00 59.81 105 SER A N 1
ATOM 808 C CA . SER A 1 105 ? 11.379 8.987 33.646 1.00 59.81 105 SER A CA 1
ATOM 809 C C . SER A 1 105 ? 9.886 9.254 33.428 1.00 59.81 105 SER A C 1
ATOM 811 O O . SER A 1 105 ? 9.261 8.621 32.580 1.00 59.81 105 SER A O 1
ATOM 813 N N . LYS A 1 106 ? 9.305 10.231 34.146 1.00 61.50 106 LYS A N 1
ATOM 814 C CA . LYS A 1 106 ? 7.915 10.663 33.906 1.00 61.50 106 LYS A CA 1
ATOM 815 C C . LYS A 1 106 ? 7.727 11.040 32.434 1.00 61.50 106 LYS A C 1
ATOM 817 O O . LYS A 1 106 ? 8.394 11.948 31.933 1.00 61.50 106 LYS A O 1
ATOM 822 N N . ARG A 1 107 ? 6.800 10.344 31.775 1.00 65.25 107 ARG A N 1
ATOM 823 C CA . ARG A 1 107 ? 6.428 10.549 30.375 1.00 65.25 107 ARG A CA 1
ATOM 824 C C . ARG A 1 107 ? 5.938 11.984 30.201 1.00 65.25 107 ARG A C 1
ATOM 826 O O . ARG A 1 107 ? 4.970 12.396 30.833 1.00 65.25 107 ARG A O 1
ATOM 833 N N . LYS A 1 108 ? 6.638 12.769 29.380 1.00 68.38 108 LYS A N 1
ATOM 834 C CA . LYS A 1 108 ? 6.100 14.041 28.893 1.00 68.38 108 LYS A CA 1
ATOM 835 C C . LYS A 1 108 ? 5.273 13.722 27.662 1.00 68.38 108 LYS A C 1
ATOM 837 O O . LYS A 1 108 ? 5.831 13.354 26.631 1.00 68.38 108 LYS A O 1
ATOM 842 N N . GLU A 1 109 ? 3.965 13.832 27.818 1.00 77.56 109 GLU A N 1
ATOM 843 C CA . GLU A 1 109 ? 3.005 13.597 26.751 1.00 77.56 109 GLU A CA 1
ATOM 844 C C . GLU A 1 109 ? 2.748 14.891 25.989 1.00 77.56 109 GLU A C 1
ATOM 846 O O . GLU A 1 109 ? 2.441 15.936 26.571 1.00 77.56 109 GLU A O 1
ATOM 851 N N . LYS A 1 110 ? 2.854 14.821 24.666 1.00 83.94 110 LYS A N 1
ATOM 852 C CA . LYS A 1 110 ? 2.304 15.829 23.774 1.00 83.94 110 LYS A CA 1
ATOM 853 C C . LYS A 1 110 ? 0.957 15.321 23.278 1.00 83.94 110 LYS A C 1
ATOM 855 O O . LYS A 1 110 ? 0.898 14.364 22.514 1.00 83.94 110 LYS A O 1
ATOM 860 N N . LYS A 1 111 ? -0.112 15.984 23.716 1.00 88.62 111 LYS A N 1
ATOM 861 C CA . LYS A 1 111 ? -1.467 15.757 23.214 1.00 88.62 111 LYS A CA 1
ATOM 862 C C . LYS A 1 111 ? -1.677 16.539 21.919 1.00 88.62 111 LYS A C 1
ATOM 864 O O . LYS A 1 111 ? -1.414 17.744 21.881 1.00 88.62 111 LYS A O 1
ATOM 869 N N . VAL A 1 112 ? -2.173 15.859 20.893 1.00 88.44 112 VAL A N 1
ATOM 870 C CA . VAL A 1 112 ? -2.666 16.454 19.646 1.00 88.44 112 VAL A CA 1
ATOM 871 C C . VAL A 1 112 ? -4.073 15.928 19.404 1.00 88.44 112 VAL A C 1
ATOM 873 O O . VAL A 1 112 ? -4.343 14.752 19.629 1.00 88.44 112 VAL A O 1
ATOM 876 N N . THR A 1 113 ? -4.985 16.801 18.995 1.00 90.56 113 THR A N 1
ATOM 877 C CA . THR A 1 113 ? -6.377 16.438 18.723 1.00 90.56 113 THR A CA 1
ATOM 878 C C . THR A 1 113 ? -6.735 16.770 17.289 1.00 90.56 113 THR A C 1
ATOM 880 O O . THR A 1 113 ? -6.360 17.833 16.795 1.00 90.56 113 THR A O 1
ATOM 883 N N . TYR A 1 114 ? -7.504 15.892 16.662 1.00 88.81 114 TYR A N 1
ATOM 884 C CA . TYR A 1 114 ? -8.030 16.069 15.318 1.00 88.81 114 TYR A CA 1
ATOM 885 C C . TYR A 1 114 ? -9.541 15.910 15.338 1.00 88.81 114 TYR A C 1
ATOM 887 O O . TYR A 1 114 ? -10.081 15.122 16.112 1.00 88.81 114 TYR A O 1
ATOM 895 N N . ASP A 1 115 ? -10.206 16.635 14.450 1.00 91.19 115 ASP A N 1
ATOM 896 C CA . ASP A 1 115 ? -11.596 16.363 14.122 1.00 91.19 115 ASP A CA 1
ATOM 897 C C . ASP A 1 115 ? -11.683 14.999 13.412 1.00 91.19 115 ASP A C 1
ATOM 899 O O . ASP A 1 115 ? -10.967 14.743 12.438 1.00 91.19 115 ASP A O 1
ATOM 903 N N . ALA A 1 116 ? -12.508 14.096 13.940 1.00 88.50 116 ALA A N 1
ATOM 904 C CA . ALA A 1 116 ? -12.619 12.722 13.464 1.00 88.50 116 ALA A CA 1
ATOM 905 C C . ALA A 1 116 ? -13.226 12.653 12.058 1.00 88.50 116 ALA A C 1
ATOM 907 O O . ALA A 1 116 ? -12.786 11.839 11.249 1.00 88.50 116 ALA A O 1
ATOM 908 N N . GLN A 1 117 ? -14.178 13.539 11.740 1.00 85.62 117 GLN A N 1
ATOM 909 C CA . GLN A 1 117 ? -14.769 13.645 10.404 1.00 85.62 117 GLN A CA 1
ATOM 910 C C . GLN A 1 117 ? -13.719 14.084 9.383 1.00 85.62 117 GLN A C 1
ATOM 912 O O . GLN A 1 117 ? -13.596 13.473 8.324 1.00 85.62 117 GLN A O 1
ATOM 917 N N . LYS A 1 118 ? -12.900 15.084 9.717 1.00 84.50 118 LYS A N 1
ATOM 918 C CA . LYS A 1 118 ? -11.787 15.532 8.881 1.00 84.50 118 LYS A CA 1
ATOM 919 C C . LYS A 1 118 ? -10.772 14.410 8.676 1.00 84.50 118 LYS A C 1
ATOM 921 O O . LYS A 1 118 ? -10.468 14.081 7.531 1.00 84.50 118 LYS A O 1
ATOM 926 N N . PHE A 1 119 ? -10.321 13.777 9.759 1.00 83.56 119 PHE A N 1
ATOM 927 C CA . PHE A 1 119 ? -9.393 12.642 9.718 1.00 83.56 119 PHE A CA 1
ATOM 928 C C . PHE A 1 119 ? -9.910 11.507 8.818 1.00 83.56 119 PHE A C 1
ATOM 930 O O . PHE A 1 119 ? -9.169 10.938 8.012 1.00 83.56 119 PHE A O 1
ATOM 937 N N . PHE A 1 120 ? -11.203 11.209 8.922 1.00 81.31 120 PHE A N 1
ATOM 938 C CA . PHE A 1 120 ? -11.865 10.202 8.111 1.00 81.31 120 PHE A CA 1
ATOM 939 C C . PHE A 1 120 ? -11.991 10.616 6.639 1.00 81.31 120 PHE A C 1
ATOM 941 O O . PHE A 1 120 ? -11.664 9.837 5.746 1.00 81.31 120 PHE A O 1
ATOM 948 N N . SER A 1 121 ? -12.400 11.858 6.374 1.00 79.00 121 SER A N 1
ATOM 949 C CA . SER A 1 121 ? -12.540 12.389 5.016 1.00 79.00 121 SER A CA 1
ATOM 950 C C . SER A 1 121 ? -11.212 12.398 4.263 1.00 79.00 121 SER A C 1
ATOM 952 O O . SER A 1 121 ? -11.171 11.969 3.118 1.00 79.00 121 SER A O 1
ATOM 954 N N . GLU A 1 122 ? -10.108 12.769 4.915 1.00 77.12 122 GLU A N 1
ATOM 955 C CA . GLU A 1 122 ? -8.766 12.702 4.331 1.00 77.12 122 GLU A CA 1
ATOM 956 C C . GLU A 1 122 ? -8.378 11.258 3.986 1.00 77.12 122 GLU A C 1
ATOM 958 O O . GLU A 1 122 ? -7.753 11.018 2.960 1.00 77.12 122 GLU A O 1
ATOM 963 N N . THR A 1 123 ? -8.793 10.281 4.799 1.00 72.62 123 THR A N 1
ATOM 964 C CA . THR A 1 123 ? -8.565 8.855 4.511 1.00 72.62 123 THR A CA 1
ATOM 965 C C . THR A 1 123 ? -9.378 8.392 3.299 1.00 72.62 123 THR A C 1
ATOM 967 O O . THR A 1 123 ? -8.851 7.692 2.439 1.00 72.62 123 THR A O 1
ATOM 970 N N . LYS A 1 124 ? -10.644 8.814 3.186 1.00 69.50 124 LYS A N 1
ATOM 971 C CA . LYS A 1 124 ? -11.495 8.499 2.027 1.00 69.50 124 LYS A CA 1
ATOM 972 C C . LYS A 1 124 ? -11.049 9.200 0.747 1.00 69.50 124 LYS A C 1
ATOM 974 O O . LYS A 1 124 ? -11.139 8.595 -0.310 1.00 69.50 124 LYS A O 1
ATOM 979 N N . VAL A 1 125 ? -10.547 10.433 0.832 1.00 62.25 125 VAL A N 1
ATOM 980 C CA . VAL A 1 125 ? -10.001 11.172 -0.322 1.00 62.25 125 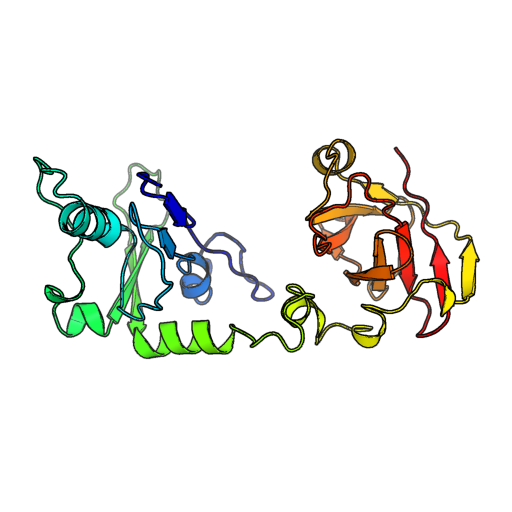VAL A CA 1
ATOM 981 C C . VAL A 1 125 ? -8.735 10.503 -0.863 1.00 62.25 125 VAL A C 1
ATOM 983 O O . VAL A 1 125 ? -8.519 10.512 -2.070 1.00 62.25 125 VAL A O 1
ATOM 986 N N . LEU A 1 126 ? -7.929 9.876 0.002 1.00 61.03 126 LEU A N 1
ATOM 987 C CA . LEU A 1 126 ? -6.802 9.036 -0.423 1.00 61.03 126 LEU A CA 1
ATOM 988 C C . LEU A 1 126 ? -7.252 7.694 -1.034 1.00 61.03 126 LEU A C 1
ATOM 990 O O . LEU A 1 126 ? -6.489 7.062 -1.760 1.00 61.03 126 LEU A O 1
ATOM 994 N N . GLY A 1 127 ? -8.479 7.248 -0.751 1.00 61.97 127 GLY A N 1
ATOM 995 C CA . GLY A 1 127 ? -9.074 6.060 -1.352 1.00 61.97 127 GLY A CA 1
ATOM 996 C C . GLY A 1 127 ? -9.533 6.338 -2.780 1.00 61.97 127 GLY A C 1
ATOM 997 O O . GLY A 1 127 ? -10.600 6.903 -3.001 1.00 61.97 127 GLY A O 1
ATOM 998 N N . HIS A 1 128 ? -8.744 5.923 -3.765 1.00 64.94 128 HIS A N 1
ATOM 999 C CA . HIS A 1 128 ? -9.120 6.047 -5.169 1.00 64.94 128 HIS A CA 1
ATOM 1000 C C . HIS A 1 128 ? -10.078 4.915 -5.564 1.00 64.94 128 HIS A C 1
ATOM 1002 O O . HIS A 1 128 ? -9.812 3.742 -5.287 1.00 64.94 128 HIS A O 1
ATOM 1008 N N . GLN A 1 129 ? -11.187 5.241 -6.234 1.00 70.31 129 GLN A N 1
ATOM 1009 C CA . GLN A 1 129 ? -11.999 4.210 -6.874 1.00 70.31 129 GLN A CA 1
ATOM 1010 C C . GLN A 1 129 ? -11.183 3.615 -8.024 1.00 70.31 129 GLN A C 1
ATOM 1012 O O . GLN A 1 129 ? -10.721 4.350 -8.898 1.00 70.31 129 GLN A O 1
ATOM 1017 N N . LEU A 1 130 ? -10.995 2.294 -8.008 1.00 68.88 130 LEU A N 1
ATOM 1018 C CA . LEU A 1 130 ? -10.305 1.605 -9.093 1.00 68.88 130 LEU A CA 1
ATOM 1019 C C . LEU A 1 130 ? -11.098 1.784 -10.388 1.00 68.88 130 LEU A C 1
ATOM 1021 O O . LEU A 1 130 ? -12.298 1.500 -10.433 1.00 68.88 130 LEU A O 1
ATOM 1025 N N . THR A 1 131 ? -10.417 2.248 -11.432 1.00 76.50 131 THR A N 1
ATOM 1026 C CA . THR A 1 131 ? -10.962 2.292 -12.794 1.00 76.50 131 THR A CA 1
ATOM 1027 C C . THR A 1 131 ? -11.063 0.883 -13.381 1.00 76.50 131 THR A C 1
ATOM 1029 O O . THR A 1 131 ? -12.059 0.559 -14.027 1.00 76.50 131 THR A O 1
ATOM 1032 N N . ASP A 1 132 ? -10.084 0.027 -13.075 1.00 75.38 132 ASP A N 1
ATOM 1033 C CA . ASP A 1 132 ? -10.071 -1.403 -13.376 1.00 75.38 132 ASP A CA 1
ATOM 1034 C C . ASP A 1 132 ? -9.878 -2.226 -12.083 1.00 75.38 132 ASP A C 1
ATOM 1036 O O . ASP A 1 132 ? -8.804 -2.185 -11.479 1.00 75.38 132 ASP A O 1
ATOM 1040 N N . PRO A 1 133 ? -10.882 -3.008 -11.638 1.00 74.25 133 PRO A N 1
ATOM 1041 C CA . PRO A 1 133 ? -10.751 -3.891 -10.478 1.00 74.25 133 PRO A CA 1
ATOM 1042 C C . PRO A 1 133 ? -9.660 -4.964 -10.610 1.00 74.25 133 PRO A C 1
ATOM 1044 O O . PRO A 1 133 ? -9.217 -5.499 -9.593 1.00 74.25 133 PRO A O 1
ATOM 1047 N N . ALA A 1 134 ? -9.238 -5.307 -11.833 1.00 74.88 134 ALA A N 1
ATOM 1048 C CA . ALA A 1 134 ? -8.132 -6.234 -12.061 1.00 74.88 134 ALA A CA 1
ATOM 1049 C C . ALA A 1 134 ? -6.762 -5.591 -11.792 1.00 74.88 134 ALA A C 1
ATOM 1051 O O . ALA A 1 134 ? -5.773 -6.305 -11.606 1.00 74.88 134 ALA A O 1
ATOM 1052 N N . ASP A 1 135 ? -6.705 -4.261 -11.732 1.00 77.38 135 ASP A N 1
ATOM 1053 C CA . ASP A 1 135 ? -5.482 -3.495 -11.574 1.00 77.38 135 ASP A CA 1
ATOM 1054 C C . ASP A 1 135 ? -5.480 -2.685 -10.276 1.00 77.38 135 ASP A C 1
ATOM 1056 O O . ASP A 1 135 ? -5.544 -1.456 -10.233 1.00 77.38 135 ASP A O 1
ATOM 1060 N N . VAL A 1 136 ? -5.368 -3.422 -9.175 1.00 79.19 136 VAL A N 1
ATOM 1061 C CA . VAL A 1 136 ? -5.388 -2.880 -7.808 1.00 79.19 136 VAL A CA 1
ATOM 1062 C C . VAL A 1 136 ? -4.238 -1.914 -7.495 1.00 79.19 136 VAL A C 1
ATOM 1064 O O . VAL A 1 136 ? -4.249 -1.283 -6.441 1.00 79.19 136 VAL A O 1
ATOM 1067 N N . LEU A 1 137 ? -3.236 -1.813 -8.375 1.00 83.50 137 LEU A N 1
ATOM 1068 C CA . LEU A 1 137 ? -2.108 -0.893 -8.232 1.00 83.50 137 LEU A CA 1
ATOM 1069 C C . LEU A 1 137 ? -2.254 0.368 -9.092 1.00 83.50 137 LEU A C 1
ATOM 1071 O O . LEU A 1 137 ? -1.375 1.224 -9.038 1.00 83.50 137 LEU A O 1
ATOM 1075 N N . GLU A 1 138 ? -3.338 0.525 -9.854 1.00 83.12 138 GLU A N 1
ATOM 1076 C CA . GLU A 1 138 ? -3.571 1.726 -10.665 1.00 83.12 138 GLU A CA 1
ATOM 1077 C C . GLU A 1 138 ? -3.452 3.029 -9.870 1.00 83.12 138 GLU A C 1
ATOM 1079 O O . GLU A 1 138 ? -2.641 3.862 -10.278 1.00 83.12 138 GLU A O 1
ATOM 1084 N N . PRO A 1 139 ? -4.073 3.181 -8.688 1.00 82.81 139 PRO A N 1
ATOM 1085 C CA . PRO A 1 139 ? -3.974 4.420 -7.922 1.00 82.81 139 PRO A CA 1
ATOM 1086 C C . PRO A 1 139 ? -2.565 4.739 -7.431 1.00 82.81 139 PRO A C 1
ATOM 1088 O O . PRO A 1 139 ? -2.234 5.896 -7.187 1.00 82.81 139 PRO A O 1
ATOM 1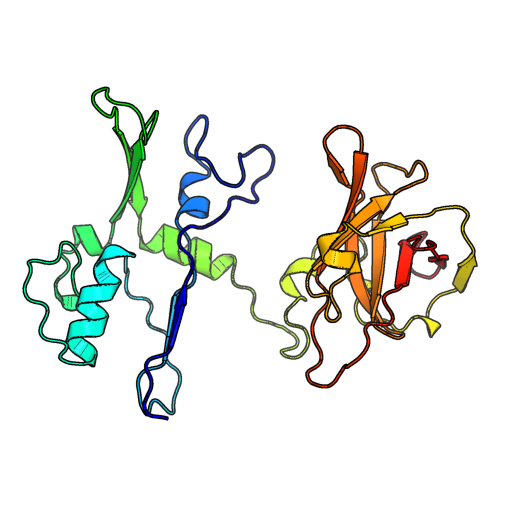091 N N . LEU A 1 140 ? -1.732 3.710 -7.252 1.00 81.75 140 LEU A N 1
ATOM 1092 C CA . LEU A 1 140 ? -0.344 3.888 -6.841 1.00 81.75 140 LEU A CA 1
ATOM 1093 C C . LEU A 1 140 ? 0.491 4.509 -7.967 1.00 81.75 140 LEU A C 1
ATOM 1095 O O . LEU A 1 140 ? 1.441 5.242 -7.697 1.00 81.75 140 LEU A O 1
ATOM 1099 N N . TYR A 1 141 ? 0.150 4.196 -9.218 1.00 87.06 141 TYR A N 1
ATOM 1100 C CA . TYR A 1 141 ? 0.943 4.550 -10.389 1.00 87.06 141 TYR A CA 1
ATOM 1101 C C . TYR A 1 141 ? 0.342 5.671 -11.239 1.00 87.06 141 TYR A C 1
ATOM 1103 O O . TYR A 1 141 ? 1.102 6.303 -11.968 1.00 87.06 141 TYR A O 1
ATOM 1111 N N . SER A 1 142 ? -0.957 5.971 -11.128 1.00 83.19 142 SER A N 1
ATOM 1112 C CA . SER A 1 142 ? -1.726 6.861 -12.024 1.00 83.19 142 SER A CA 1
ATOM 1113 C C . SER A 1 142 ? -1.339 8.347 -12.004 1.00 83.19 142 SER A C 1
ATOM 1115 O O . SER A 1 142 ? -1.990 9.179 -12.629 1.00 83.19 142 SER A O 1
ATOM 1117 N N . GLN A 1 143 ? -0.273 8.709 -11.293 1.00 83.75 143 GLN A N 1
ATOM 1118 C CA . GLN A 1 143 ? 0.302 10.061 -11.280 1.00 83.75 143 GLN A CA 1
ATOM 1119 C C . GLN A 1 143 ? 1.833 10.047 -11.315 1.00 83.75 143 GLN A C 1
ATOM 1121 O O . GLN A 1 143 ? 2.487 11.074 -11.125 1.00 83.75 143 GLN A O 1
ATOM 1126 N N . THR A 1 144 ? 2.422 8.874 -11.528 1.00 87.94 144 THR A N 1
ATOM 1127 C CA . THR A 1 144 ? 3.868 8.743 -11.666 1.00 87.94 144 THR A CA 1
ATOM 1128 C C . THR A 1 144 ? 4.295 9.094 -13.090 1.00 87.94 144 THR A C 1
ATOM 1130 O O . THR A 1 144 ? 3.551 8.842 -14.040 1.00 87.94 144 THR A O 1
ATOM 1133 N N . PRO A 1 145 ? 5.493 9.666 -13.285 1.00 93.38 145 PRO A N 1
ATOM 1134 C CA . PRO A 1 145 ? 6.123 9.685 -14.595 1.00 93.38 145 PRO A CA 1
ATOM 1135 C C . PRO A 1 145 ? 6.043 8.308 -15.264 1.00 93.38 145 PRO A C 1
ATOM 1137 O O . PRO A 1 145 ? 6.335 7.289 -14.642 1.00 93.38 145 PRO A O 1
ATOM 1140 N N . HIS A 1 146 ? 5.668 8.292 -16.543 1.00 95.38 146 HIS A N 1
ATOM 1141 C CA . HIS A 1 146 ? 5.543 7.076 -17.354 1.00 95.38 146 HIS A CA 1
ATOM 1142 C C . HIS A 1 146 ? 4.408 6.113 -16.955 1.00 95.38 146 HIS A C 1
ATOM 1144 O O . HIS A 1 146 ? 4.409 4.974 -17.421 1.00 95.38 146 HIS A O 1
ATOM 1150 N N . ASP A 1 147 ? 3.413 6.551 -16.176 1.00 93.19 147 ASP A N 1
ATOM 1151 C CA . ASP A 1 147 ? 2.199 5.782 -15.846 1.00 93.19 147 ASP A CA 1
ATOM 1152 C C . ASP A 1 147 ? 1.549 5.086 -17.059 1.00 93.19 147 ASP A C 1
ATOM 1154 O O . ASP A 1 147 ? 1.187 3.912 -16.987 1.00 93.19 147 ASP A O 1
ATOM 1158 N N . SER A 1 148 ? 1.507 5.770 -18.205 1.00 93.56 148 SER A N 1
ATOM 1159 C CA . SER A 1 148 ? 0.992 5.279 -19.490 1.00 93.56 148 SER A CA 1
ATOM 1160 C C . SER A 1 148 ? 1.731 4.065 -20.066 1.00 93.56 148 SER A C 1
ATOM 1162 O O . SER A 1 148 ? 1.258 3.458 -21.028 1.00 93.56 148 SER A O 1
ATOM 1164 N N . LEU A 1 149 ? 2.899 3.705 -19.523 1.00 95.25 149 LEU A N 1
ATOM 1165 C CA . LEU A 1 149 ? 3.613 2.490 -19.911 1.00 95.25 149 LEU A CA 1
ATOM 1166 C C . LEU A 1 149 ? 3.053 1.247 -19.226 1.00 95.25 149 LEU A C 1
ATOM 1168 O O . LEU A 1 149 ? 3.198 0.143 -19.747 1.00 95.25 149 LEU A O 1
ATOM 1172 N N . ARG A 1 150 ? 2.404 1.409 -18.074 1.00 91.75 150 ARG A N 1
ATOM 1173 C CA . ARG A 1 150 ? 1.864 0.295 -17.303 1.00 91.75 150 ARG A CA 1
ATOM 1174 C C . ARG A 1 150 ? 0.671 -0.328 -18.030 1.00 91.75 150 ARG A C 1
ATOM 1176 O O . ARG A 1 150 ? -0.154 0.362 -18.618 1.00 91.75 150 ARG A O 1
ATOM 1183 N N . GLY A 1 151 ? 0.613 -1.654 -18.031 1.00 89.81 151 GLY A N 1
ATOM 1184 C CA . GLY A 1 151 ? -0.346 -2.446 -18.798 1.00 89.81 151 GLY A CA 1
ATOM 1185 C C . GLY A 1 151 ? 0.042 -2.670 -20.264 1.00 89.81 151 GLY A C 1
ATOM 1186 O O . GLY A 1 151 ? -0.549 -3.540 -20.905 1.00 89.81 151 GLY A O 1
ATOM 1187 N N . ARG A 1 152 ? 1.045 -1.957 -20.805 1.00 93.81 152 ARG A N 1
ATOM 1188 C CA . ARG A 1 152 ? 1.514 -2.191 -22.179 1.00 93.81 152 ARG A CA 1
ATOM 1189 C C . ARG A 1 152 ? 2.370 -3.457 -22.261 1.00 93.81 152 ARG A C 1
ATOM 1191 O O . ARG A 1 152 ? 3.191 -3.697 -21.366 1.00 93.81 152 ARG A O 1
ATOM 1198 N N . PRO A 1 153 ? 2.212 -4.263 -23.325 1.00 95.12 153 PRO A N 1
ATOM 1199 C CA . PRO A 1 153 ? 3.078 -5.400 -23.563 1.00 95.12 153 PRO A CA 1
ATOM 1200 C C . PRO A 1 153 ? 4.478 -4.949 -24.003 1.00 95.12 153 PRO A C 1
ATOM 1202 O O . PRO A 1 153 ? 4.637 -3.945 -24.693 1.00 95.12 153 PRO A O 1
ATOM 1205 N N . LEU A 1 154 ? 5.502 -5.731 -23.668 1.00 95.69 154 LEU A N 1
ATOM 1206 C CA . LEU A 1 154 ? 6.895 -5.500 -24.053 1.00 95.69 154 LEU A CA 1
ATOM 1207 C C . LEU A 1 154 ? 7.089 -5.469 -25.576 1.00 95.69 154 LEU A C 1
ATOM 1209 O O . LEU A 1 154 ? 8.013 -4.821 -26.057 1.00 95.69 154 LEU A O 1
ATOM 1213 N N . SER A 1 155 ? 6.196 -6.106 -26.340 1.00 97.06 155 SER A N 1
ATOM 1214 C CA . SER A 1 155 ? 6.177 -6.044 -27.807 1.00 97.06 155 SER A CA 1
ATOM 1215 C C . SER A 1 155 ? 5.923 -4.643 -28.370 1.00 97.06 155 SER A C 1
ATOM 1217 O O . SER A 1 155 ? 6.208 -4.409 -29.542 1.00 97.06 155 SER A O 1
ATOM 1219 N N . ASP A 1 156 ? 5.395 -3.717 -27.565 1.00 98.00 156 ASP A N 1
ATOM 1220 C CA . ASP A 1 156 ? 5.188 -2.324 -27.969 1.00 98.00 156 ASP A CA 1
ATOM 1221 C C . ASP A 1 156 ? 6.476 -1.485 -27.908 1.00 98.00 156 ASP A C 1
ATOM 1223 O O . ASP A 1 156 ? 6.445 -0.293 -28.231 1.00 98.00 156 ASP A O 1
ATOM 1227 N N . PHE A 1 157 ? 7.588 -2.072 -27.453 1.00 98.31 157 PHE A N 1
ATOM 1228 C CA . PHE A 1 157 ? 8.834 -1.368 -27.187 1.00 98.31 157 PHE A CA 1
ATOM 1229 C C . PHE A 1 157 ? 9.996 -1.935 -27.999 1.00 98.31 157 PHE A C 1
ATOM 1231 O O . PHE A 1 157 ? 10.117 -3.140 -28.223 1.00 98.31 157 PHE A O 1
ATOM 1238 N N . ILE A 1 158 ? 10.908 -1.050 -28.386 1.00 98.12 158 ILE A N 1
ATOM 1239 C CA . ILE A 1 158 ? 12.240 -1.428 -28.845 1.00 98.12 158 ILE A CA 1
ATOM 1240 C C . ILE A 1 158 ? 13.095 -1.637 -27.594 1.00 98.12 158 ILE A C 1
ATOM 1242 O O . ILE A 1 158 ? 13.348 -0.697 -26.838 1.00 98.12 158 ILE A O 1
ATOM 1246 N N . ILE A 1 159 ? 13.517 -2.881 -27.367 1.00 97.44 159 ILE A N 1
ATOM 1247 C CA . ILE A 1 159 ? 14.322 -3.259 -26.203 1.00 97.44 159 ILE A CA 1
ATOM 1248 C C . ILE A 1 159 ? 15.784 -3.373 -26.625 1.00 97.44 159 ILE A C 1
ATOM 1250 O O . ILE A 1 159 ? 16.147 -4.221 -27.442 1.00 97.44 159 ILE A O 1
ATOM 1254 N N . ASN A 1 160 ? 16.620 -2.525 -26.037 1.00 95.44 160 ASN A N 1
ATOM 1255 C CA . ASN A 1 160 ? 18.063 -2.534 -26.220 1.00 95.44 160 ASN A CA 1
ATOM 1256 C C . ASN A 1 160 ? 18.738 -3.230 -25.032 1.00 95.44 160 ASN A C 1
ATOM 1258 O O . ASN A 1 160 ? 18.316 -3.074 -23.888 1.00 95.44 160 ASN A O 1
ATOM 1262 N N . GLY A 1 161 ? 19.816 -3.972 -25.290 1.00 89.50 161 GLY A N 1
ATOM 1263 C CA . GLY A 1 161 ? 20.664 -4.495 -24.219 1.00 89.50 161 GLY A CA 1
ATOM 1264 C C . GLY A 1 161 ? 21.468 -3.372 -23.559 1.00 89.50 161 GLY A C 1
ATOM 1265 O O . GLY A 1 161 ? 22.016 -2.517 -24.257 1.00 89.50 161 GLY A O 1
ATOM 1266 N N . GLY A 1 162 ? 21.538 -3.391 -22.228 1.00 81.69 162 GLY A N 1
ATOM 1267 C CA . GLY A 1 162 ? 22.254 -2.407 -21.422 1.00 81.69 162 GLY A CA 1
ATOM 1268 C C . GLY A 1 162 ? 23.484 -2.954 -20.706 1.00 81.69 162 GLY A C 1
ATOM 1269 O O . GLY A 1 162 ? 23.629 -4.159 -20.505 1.00 81.69 162 GLY A O 1
ATOM 1270 N N . ALA A 1 163 ? 24.369 -2.049 -20.280 1.00 87.00 163 ALA A N 1
ATOM 1271 C CA . ALA A 1 163 ? 25.466 -2.377 -19.357 1.00 87.00 163 ALA A CA 1
ATOM 1272 C C . ALA A 1 163 ? 25.036 -2.277 -17.883 1.00 87.00 163 ALA A C 1
ATOM 1274 O O . ALA A 1 163 ? 25.767 -2.708 -16.989 1.00 87.00 163 ALA A O 1
ATOM 1275 N N . VAL A 1 164 ? 23.862 -1.689 -17.627 1.00 92.06 164 VAL A N 1
ATOM 1276 C CA . VAL A 1 164 ? 23.335 -1.506 -16.279 1.00 92.06 164 VAL A CA 1
ATOM 1277 C C . VAL A 1 164 ? 22.970 -2.865 -15.692 1.00 92.06 164 VAL A C 1
ATOM 1279 O O . VAL A 1 164 ? 22.267 -3.678 -16.296 1.00 92.06 164 VAL A O 1
ATOM 1282 N N . THR A 1 165 ? 23.455 -3.095 -14.481 1.00 95.50 165 THR A N 1
ATOM 1283 C CA . THR A 1 165 ? 23.188 -4.301 -13.699 1.00 95.50 165 THR A CA 1
ATOM 1284 C C . THR A 1 165 ? 22.535 -3.927 -12.377 1.00 95.50 165 THR A C 1
ATOM 1286 O O . THR A 1 165 ? 22.780 -2.852 -11.823 1.00 95.50 165 THR A O 1
ATOM 1289 N N . ALA A 1 166 ? 21.691 -4.816 -11.867 1.00 95.94 166 ALA A N 1
ATOM 1290 C CA . ALA A 1 166 ? 20.971 -4.643 -10.613 1.00 95.94 166 ALA A CA 1
ATOM 1291 C C . ALA A 1 166 ? 21.035 -5.923 -9.782 1.00 95.94 166 ALA A C 1
ATOM 1293 O O . ALA A 1 166 ? 21.077 -7.017 -10.331 1.00 95.94 166 ALA A O 1
ATOM 1294 N N . LYS A 1 167 ? 21.006 -5.797 -8.459 1.00 96.25 167 LYS A N 1
ATOM 1295 C CA . LYS A 1 167 ? 20.967 -6.926 -7.528 1.00 96.25 167 LYS A CA 1
ATOM 1296 C C . LYS A 1 167 ? 19.741 -6.786 -6.636 1.00 96.25 167 LYS A C 1
ATOM 1298 O O . LYS A 1 167 ? 19.510 -5.719 -6.069 1.00 96.25 167 LYS A O 1
ATOM 1303 N N . LEU A 1 168 ? 18.941 -7.844 -6.525 1.00 94.75 168 LEU A N 1
ATOM 1304 C CA . LEU A 1 168 ? 17.788 -7.857 -5.622 1.00 94.75 168 LEU A CA 1
ATOM 1305 C C . LEU A 1 168 ? 18.246 -7.921 -4.162 1.00 94.75 168 LEU A C 1
ATOM 1307 O O . LEU A 1 168 ? 19.253 -8.557 -3.845 1.00 94.75 168 LEU A O 1
ATOM 1311 N N . ASP A 1 169 ? 17.466 -7.319 -3.262 1.00 94.69 169 ASP A N 1
ATOM 1312 C CA . ASP A 1 169 ? 17.696 -7.498 -1.828 1.00 94.69 169 ASP A CA 1
ATOM 1313 C C . ASP A 1 169 ? 17.583 -9.008 -1.473 1.00 94.69 169 ASP A C 1
ATOM 1315 O O . ASP A 1 169 ? 16.716 -9.700 -2.023 1.00 94.69 169 ASP A O 1
ATOM 1319 N N . PRO A 1 170 ? 18.414 -9.557 -0.561 1.00 93.75 170 PRO A N 1
ATOM 1320 C CA . PRO A 1 170 ? 18.496 -11.008 -0.332 1.00 93.75 170 PRO A CA 1
ATOM 1321 C C . PRO A 1 170 ? 17.169 -11.686 0.048 1.00 93.75 170 PRO A C 1
ATOM 1323 O O . PRO A 1 170 ? 16.894 -12.821 -0.354 1.00 93.75 170 PRO A O 1
ATOM 1326 N N . ASP A 1 171 ? 16.318 -10.993 0.806 1.00 90.81 171 ASP A N 1
ATOM 1327 C CA . ASP A 1 171 ? 14.995 -11.494 1.181 1.00 90.81 171 ASP A CA 1
ATOM 1328 C C . ASP A 1 171 ? 14.021 -11.526 -0.002 1.00 90.81 171 ASP A C 1
ATOM 1330 O O . ASP A 1 171 ? 13.116 -12.352 -0.010 1.00 90.81 171 ASP A O 1
ATOM 1334 N N . ILE A 1 172 ? 14.218 -10.678 -1.013 1.00 89.62 172 ILE A N 1
ATOM 1335 C CA . ILE A 1 172 ? 13.419 -10.666 -2.243 1.00 89.62 172 ILE A CA 1
ATOM 1336 C C . ILE A 1 172 ? 13.934 -11.705 -3.239 1.00 89.62 172 ILE A C 1
ATOM 1338 O O . ILE A 1 172 ? 13.138 -12.390 -3.883 1.00 89.62 172 ILE A O 1
ATOM 1342 N N . ALA A 1 173 ? 15.255 -11.867 -3.353 1.00 88.62 173 ALA A N 1
ATOM 1343 C CA . ALA A 1 173 ? 15.872 -12.840 -4.255 1.00 88.62 173 ALA A CA 1
ATOM 1344 C C . ALA A 1 173 ? 15.379 -14.273 -3.981 1.00 88.62 173 ALA A C 1
ATOM 1346 O O . ALA A 1 173 ? 15.096 -15.030 -4.907 1.00 88.62 173 ALA A O 1
ATOM 1347 N N . THR A 1 174 ? 15.189 -14.616 -2.703 1.00 87.19 174 THR A N 1
ATOM 1348 C CA . THR A 1 174 ? 14.719 -15.942 -2.264 1.00 87.19 174 THR A CA 1
ATOM 1349 C C . THR A 1 174 ? 13.199 -16.123 -2.325 1.00 87.19 174 THR A C 1
ATOM 1351 O O . THR A 1 174 ? 12.700 -17.247 -2.209 1.00 87.19 174 THR A O 1
ATOM 1354 N N . GLN A 1 175 ? 12.434 -15.046 -2.526 1.00 84.38 175 GLN A N 1
ATOM 1355 C CA . GLN A 1 175 ? 10.982 -15.131 -2.635 1.00 84.38 175 GLN A CA 1
ATOM 1356 C C . GLN A 1 175 ? 10.576 -15.740 -3.972 1.00 84.38 175 GLN A C 1
ATOM 1358 O O . GLN A 1 175 ? 10.825 -15.172 -5.036 1.00 84.38 175 GLN A O 1
ATOM 1363 N N . LYS A 1 176 ? 9.846 -16.858 -3.908 1.00 77.44 176 LYS A N 1
ATOM 1364 C CA . LYS A 1 176 ? 9.164 -17.431 -5.080 1.00 77.44 176 LYS A CA 1
ATOM 1365 C C . LYS A 1 176 ? 8.111 -16.485 -5.658 1.00 77.44 176 LYS A C 1
ATOM 1367 O O . LYS A 1 176 ? 7.860 -16.504 -6.850 1.00 77.44 176 LYS A O 1
ATOM 1372 N N . ARG A 1 177 ? 7.479 -15.682 -4.797 1.00 76.50 177 ARG A N 1
ATOM 1373 C CA . ARG A 1 177 ? 6.427 -14.728 -5.160 1.00 76.50 177 ARG A CA 1
ATOM 1374 C C . ARG A 1 177 ? 6.860 -13.337 -4.746 1.00 76.50 177 ARG A C 1
ATOM 1376 O O . ARG A 1 177 ? 6.956 -13.069 -3.550 1.00 76.50 177 ARG A O 1
ATOM 1383 N N . LYS A 1 178 ? 7.106 -12.476 -5.725 1.00 79.69 178 LYS A N 1
ATOM 1384 C CA . LYS A 1 178 ? 7.548 -11.103 -5.497 1.00 79.69 178 LYS A CA 1
ATOM 1385 C C . LYS A 1 178 ? 6.337 -10.183 -5.616 1.00 79.69 178 LYS A C 1
ATOM 1387 O O . LYS A 1 178 ? 5.827 -9.975 -6.704 1.00 79.69 178 LYS A O 1
ATOM 1392 N N . ILE A 1 179 ? 5.841 -9.688 -4.483 1.00 81.06 179 ILE A N 1
ATOM 1393 C CA . ILE A 1 179 ? 4.816 -8.625 -4.459 1.00 81.06 179 ILE A CA 1
ATOM 1394 C C . ILE A 1 179 ? 5.518 -7.273 -4.436 1.00 81.06 179 ILE A C 1
ATOM 1396 O O . ILE A 1 179 ? 5.188 -6.381 -5.204 1.00 81.06 179 ILE A O 1
ATOM 1400 N N . LEU A 1 180 ? 6.521 -7.150 -3.570 1.00 87.19 180 LEU A N 1
ATOM 1401 C CA . LEU A 1 180 ? 7.445 -6.033 -3.524 1.00 87.19 180 LEU A CA 1
ATOM 1402 C C . LEU A 1 180 ? 8.756 -6.467 -4.166 1.00 87.19 180 LEU A C 1
ATOM 1404 O O . LEU A 1 180 ? 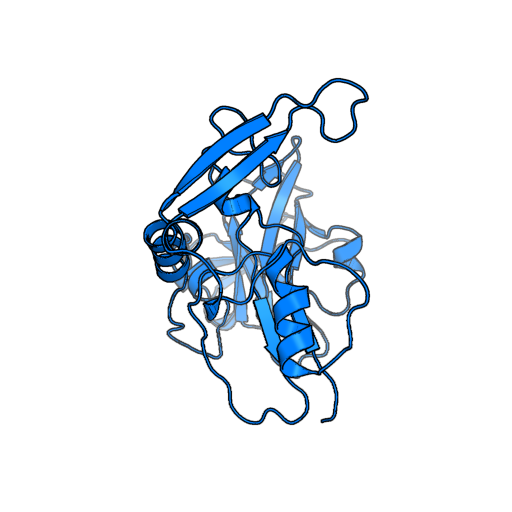9.369 -7.442 -3.736 1.00 87.19 180 LEU A O 1
ATOM 1408 N N . VAL A 1 181 ? 9.200 -5.715 -5.160 1.00 89.31 181 VAL A N 1
ATOM 1409 C CA . VAL A 1 181 ? 10.515 -5.865 -5.768 1.00 89.31 181 VAL A CA 1
ATOM 1410 C C . VAL A 1 181 ? 11.363 -4.686 -5.334 1.00 89.31 181 VAL A C 1
ATOM 1412 O O . VAL A 1 181 ? 10.966 -3.534 -5.494 1.00 89.31 181 VAL A O 1
ATOM 1415 N N . ARG A 1 182 ? 12.533 -4.976 -4.772 1.00 93.62 182 ARG A N 1
ATOM 1416 C CA . ARG A 1 182 ? 13.511 -3.971 -4.360 1.00 93.62 182 ARG A CA 1
ATOM 1417 C C . ARG A 1 182 ? 14.922 -4.511 -4.503 1.00 93.62 182 ARG A C 1
ATOM 1419 O O . ARG A 1 182 ? 15.152 -5.718 -4.379 1.00 93.62 182 ARG A O 1
ATOM 1426 N N . GLY A 1 183 ? 15.847 -3.600 -4.744 1.00 95.06 183 GLY A N 1
ATOM 1427 C CA . GLY A 1 183 ? 17.251 -3.919 -4.914 1.00 95.06 183 GLY A CA 1
ATOM 1428 C C . GLY A 1 183 ? 18.095 -2.673 -5.099 1.00 95.06 183 GLY A C 1
ATOM 1429 O O . GLY A 1 183 ? 17.631 -1.544 -4.916 1.00 95.06 183 GLY A O 1
ATOM 1430 N N . GLU A 1 184 ? 19.344 -2.897 -5.464 1.00 96.44 184 GLU A N 1
ATOM 1431 C CA . GLU A 1 184 ? 20.347 -1.868 -5.705 1.00 96.44 184 GLU A CA 1
ATOM 1432 C C . GLU A 1 184 ? 20.931 -1.996 -7.110 1.00 96.44 184 GLU A C 1
ATOM 1434 O O . GLU A 1 184 ? 21.097 -3.097 -7.643 1.00 96.44 184 GLU A O 1
ATOM 1439 N N . PHE A 1 185 ? 21.250 -0.858 -7.715 1.00 96.44 185 PHE A N 1
ATOM 1440 C CA . PHE A 1 185 ? 21.982 -0.823 -8.972 1.00 96.44 185 PHE A CA 1
ATOM 1441 C C . PHE A 1 185 ? 23.468 -1.057 -8.698 1.00 96.44 185 PHE A C 1
ATOM 1443 O O . PHE A 1 185 ? 24.050 -0.462 -7.796 1.00 96.44 185 PHE A O 1
ATOM 1450 N N . GLN A 1 186 ? 24.085 -1.931 -9.489 1.00 95.31 186 GLN A N 1
ATOM 1451 C CA . GLN A 1 186 ? 25.522 -2.228 -9.431 1.00 95.31 186 GLN A CA 1
ATOM 1452 C C . GLN A 1 186 ? 26.332 -1.298 -10.351 1.00 95.31 186 GLN A C 1
ATOM 1454 O O . GLN A 1 186 ? 27.559 -1.338 -10.388 1.00 95.31 186 GLN A O 1
ATOM 1459 N N . SER A 1 187 ? 25.638 -0.466 -11.126 1.00 89.56 187 SER A N 1
ATOM 1460 C CA . SER A 1 187 ? 26.192 0.556 -12.009 1.00 89.56 187 SER A CA 1
ATOM 1461 C C . SER A 1 187 ? 25.595 1.909 -11.640 1.00 89.56 187 SER A C 1
ATOM 1463 O O . SER A 1 187 ? 24.456 1.968 -11.180 1.00 89.56 187 SER A O 1
ATOM 1465 N N . ALA A 1 188 ? 26.348 2.987 -11.857 1.00 89.69 188 ALA A N 1
ATOM 1466 C CA . ALA A 1 188 ? 25.830 4.331 -11.638 1.00 89.69 188 ALA A CA 1
ATOM 1467 C C . ALA A 1 188 ? 24.664 4.621 -12.597 1.00 89.69 188 ALA A C 1
ATOM 1469 O O . ALA A 1 188 ? 24.787 4.408 -13.805 1.00 89.69 188 ALA A O 1
ATOM 1470 N N . ILE A 1 189 ? 23.566 5.130 -12.050 1.00 93.19 189 ILE A N 1
ATOM 1471 C CA . ILE A 1 189 ? 22.383 5.590 -12.787 1.00 93.19 189 ILE A CA 1
ATOM 1472 C C . ILE A 1 189 ? 22.175 7.094 -12.580 1.00 93.19 189 ILE A C 1
ATOM 1474 O O . ILE A 1 189 ? 22.732 7.678 -11.644 1.00 93.19 189 ILE A O 1
ATOM 1478 N N . ALA A 1 190 ? 21.388 7.739 -13.440 1.00 92.25 190 ALA A N 1
ATOM 1479 C CA . ALA A 1 190 ? 21.013 9.131 -13.222 1.00 92.25 190 ALA A CA 1
ATOM 1480 C C . ALA A 1 190 ? 19.942 9.229 -12.122 1.00 92.25 190 ALA A C 1
ATOM 1482 O O . ALA A 1 190 ? 19.132 8.322 -11.938 1.00 92.25 190 ALA A O 1
ATOM 1483 N N . SER A 1 191 ? 19.933 10.325 -11.359 1.00 87.31 191 SER A N 1
ATOM 1484 C CA . SER A 1 191 ? 18.978 10.519 -10.254 1.00 87.31 191 SER A CA 1
ATOM 1485 C C . SER A 1 191 ? 17.529 10.700 -10.718 1.00 87.31 191 SER A C 1
ATOM 1487 O O . SER A 1 191 ? 16.608 10.548 -9.924 1.00 87.31 191 SER A O 1
ATOM 1489 N N . ASP A 1 192 ? 17.334 11.071 -11.979 1.00 91.81 192 ASP A N 1
ATOM 1490 C CA . ASP A 1 192 ? 16.047 11.266 -12.642 1.00 91.81 192 ASP A CA 1
ATOM 1491 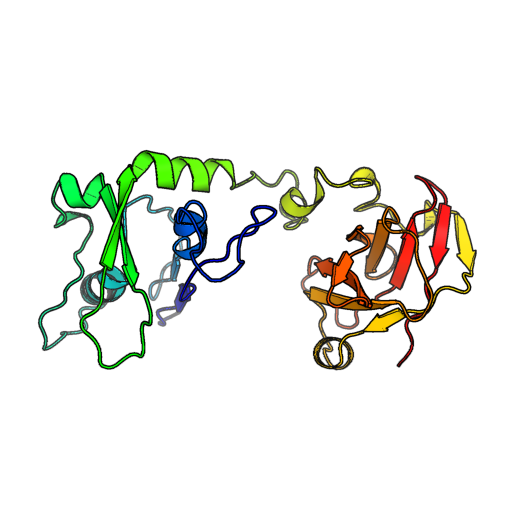C C . ASP A 1 192 ? 15.644 10.084 -13.538 1.00 91.81 192 ASP A C 1
ATOM 1493 O O . ASP A 1 192 ? 14.574 10.129 -14.145 1.00 91.81 192 ASP A O 1
ATOM 1497 N N . ASP A 1 193 ? 16.448 9.012 -13.586 1.00 95.12 193 ASP A N 1
ATOM 1498 C CA . ASP A 1 193 ? 16.082 7.789 -14.301 1.00 95.12 193 ASP A CA 1
ATOM 1499 C C . ASP A 1 193 ? 14.815 7.160 -13.690 1.00 95.12 193 ASP A C 1
ATOM 1501 O O . ASP A 1 193 ? 14.640 7.073 -12.467 1.00 95.12 193 ASP A O 1
ATOM 1505 N N . TRP A 1 194 ? 13.949 6.660 -14.572 1.00 96.75 194 TRP A N 1
ATOM 1506 C CA . TRP A 1 194 ? 12.794 5.834 -14.230 1.00 96.75 194 TRP A CA 1
ATOM 1507 C C . TRP A 1 194 ? 12.956 4.425 -14.784 1.00 96.75 194 TRP A C 1
ATOM 1509 O O . TRP A 1 194 ? 13.566 4.199 -15.830 1.00 96.75 194 TRP A O 1
ATOM 1519 N N . PHE A 1 195 ? 12.373 3.467 -14.075 1.00 96.56 195 PHE A N 1
ATOM 1520 C CA . PHE A 1 195 ? 12.503 2.051 -14.360 1.00 96.56 195 PHE A CA 1
ATOM 1521 C C . PHE A 1 195 ? 11.136 1.389 -14.456 1.00 96.56 195 PHE A C 1
ATOM 1523 O O . PHE A 1 195 ? 10.255 1.636 -13.631 1.00 96.56 195 PHE A O 1
ATOM 1530 N N . ALA A 1 196 ? 10.981 0.518 -15.446 1.00 96.12 196 ALA A N 1
ATOM 1531 C CA . ALA A 1 196 ? 9.818 -0.337 -15.607 1.00 96.12 196 ALA A CA 1
ATOM 1532 C C . ALA A 1 196 ? 10.132 -1.735 -15.071 1.00 96.12 196 ALA A C 1
ATOM 1534 O O . ALA A 1 196 ? 11.177 -2.312 -15.379 1.00 96.12 196 ALA A O 1
ATOM 1535 N N . LEU A 1 197 ? 9.207 -2.286 -14.291 1.00 94.00 197 LEU A N 1
ATOM 1536 C CA . LEU A 1 197 ? 9.207 -3.687 -13.900 1.00 94.00 197 LEU A CA 1
ATOM 1537 C C . LEU A 1 197 ? 8.151 -4.412 -14.725 1.00 94.00 197 LEU A C 1
ATOM 1539 O O . LEU A 1 197 ? 6.976 -4.025 -14.715 1.00 94.00 197 LEU A O 1
ATOM 1543 N N . ALA A 1 198 ? 8.573 -5.459 -15.421 1.00 91.44 198 ALA A N 1
ATOM 1544 C CA . ALA A 1 198 ? 7.671 -6.337 -16.142 1.00 91.44 198 ALA A CA 1
ATOM 1545 C C . ALA A 1 198 ? 7.510 -7.669 -15.416 1.00 91.44 198 ALA A C 1
ATOM 1547 O O . ALA A 1 198 ? 8.474 -8.217 -14.873 1.00 91.44 198 ALA A O 1
ATOM 1548 N N . ASP A 1 199 ? 6.281 -8.170 -15.447 1.00 84.88 199 ASP A N 1
ATOM 1549 C CA . ASP A 1 199 ? 5.938 -9.539 -15.084 1.00 84.88 199 ASP A CA 1
ATOM 1550 C C . ASP A 1 199 ? 5.411 -10.228 -16.345 1.00 84.88 199 ASP A C 1
ATOM 1552 O O . ASP A 1 199 ? 4.501 -9.717 -17.010 1.00 84.88 199 ASP A O 1
ATOM 1556 N N . GLY A 1 200 ? 6.046 -11.329 -16.748 1.00 84.56 200 GLY A N 1
ATOM 1557 C CA . GLY A 1 200 ? 5.879 -11.854 -18.101 1.00 84.56 200 GLY A CA 1
ATOM 1558 C C . GLY A 1 200 ? 6.303 -10.834 -19.163 1.00 84.56 200 GLY A C 1
ATOM 1559 O O . GLY A 1 200 ? 7.381 -10.237 -19.109 1.00 84.56 200 GLY A O 1
ATOM 1560 N N . ASP A 1 201 ? 5.399 -10.618 -20.116 1.00 89.19 201 ASP A N 1
ATOM 1561 C CA . ASP A 1 201 ? 5.563 -9.677 -21.221 1.00 89.19 201 ASP A CA 1
ATOM 1562 C C . ASP A 1 201 ? 4.818 -8.355 -20.998 1.00 89.19 201 ASP A C 1
ATOM 1564 O O . ASP A 1 201 ? 4.572 -7.648 -21.965 1.00 89.19 201 ASP A O 1
ATOM 1568 N N . VAL A 1 202 ? 4.418 -7.997 -19.774 1.00 90.50 202 VAL A N 1
ATOM 1569 C CA . VAL A 1 202 ? 3.652 -6.762 -19.513 1.00 90.50 202 VAL A CA 1
ATOM 1570 C C . VAL A 1 202 ? 4.358 -5.903 -18.476 1.00 90.50 202 VAL A C 1
ATOM 1572 O O . VAL A 1 202 ? 4.791 -6.404 -17.441 1.00 90.50 202 VAL A O 1
ATOM 1575 N N . ILE A 1 203 ? 4.444 -4.592 -18.721 1.00 92.69 203 ILE A N 1
ATOM 1576 C CA . ILE A 1 203 ? 4.908 -3.636 -17.708 1.00 92.69 203 ILE A CA 1
ATOM 1577 C C . ILE A 1 203 ? 3.827 -3.508 -16.640 1.00 92.69 203 ILE A C 1
ATOM 1579 O O . ILE A 1 203 ? 2.710 -3.087 -16.929 1.00 92.69 203 ILE A O 1
ATOM 1583 N N . VAL A 1 204 ? 4.154 -3.833 -15.395 1.00 89.50 204 VAL A N 1
ATOM 1584 C CA . VAL A 1 204 ? 3.172 -3.855 -14.302 1.00 89.50 204 VAL A CA 1
ATOM 1585 C C . VAL A 1 204 ? 3.533 -2.949 -13.131 1.00 89.50 204 VAL A C 1
ATOM 1587 O O . VAL A 1 204 ? 2.651 -2.607 -12.342 1.00 89.50 204 VAL A O 1
ATOM 1590 N N . GLY A 1 205 ? 4.795 -2.529 -13.041 1.00 91.44 205 GLY A N 1
ATOM 1591 C CA . GLY A 1 205 ? 5.282 -1.627 -12.008 1.00 91.44 205 GLY A CA 1
ATOM 1592 C C . GLY A 1 205 ? 6.248 -0.592 -12.568 1.00 91.44 205 GLY A C 1
ATOM 1593 O O . GLY A 1 205 ? 6.901 -0.809 -13.587 1.00 91.44 205 GLY A O 1
ATOM 1594 N N . LEU A 1 206 ? 6.342 0.535 -11.872 1.00 94.38 206 LEU A N 1
ATOM 1595 C CA . LEU A 1 206 ? 7.267 1.624 -12.168 1.00 94.38 206 LEU A CA 1
ATOM 1596 C C . LEU A 1 206 ? 8.067 1.960 -10.906 1.00 94.38 206 LEU A C 1
ATOM 1598 O O . LEU A 1 206 ? 7.584 1.769 -9.788 1.00 94.38 206 LEU A O 1
ATOM 1602 N N . SER A 1 207 ? 9.290 2.446 -11.076 1.00 94.56 207 SER A N 1
ATOM 1603 C CA . SER A 1 207 ? 10.150 2.897 -9.983 1.00 94.56 207 SER A CA 1
ATOM 1604 C C . SER A 1 207 ? 10.975 4.087 -10.440 1.00 94.56 207 SER A C 1
ATOM 1606 O O . SER A 1 207 ? 11.642 4.007 -11.465 1.00 94.56 207 SER A O 1
ATOM 1608 N N . ALA A 1 208 ? 11.024 5.145 -9.638 1.00 93.38 208 ALA A N 1
ATOM 1609 C CA . ALA A 1 208 ? 12.094 6.130 -9.754 1.00 93.38 208 ALA A CA 1
ATOM 1610 C C . ALA A 1 208 ? 13.429 5.523 -9.287 1.00 93.38 208 ALA A C 1
ATOM 1612 O O . ALA A 1 208 ? 13.442 4.555 -8.513 1.00 93.38 208 ALA A O 1
ATOM 1613 N N . ALA A 1 209 ? 14.542 6.121 -9.705 1.00 92.25 209 ALA A N 1
ATOM 1614 C CA . ALA A 1 209 ? 15.811 6.000 -9.003 1.00 92.25 209 ALA A CA 1
ATOM 1615 C C . ALA A 1 209 ? 15.669 6.535 -7.569 1.00 92.25 209 ALA A C 1
ATOM 1617 O O . ALA A 1 209 ? 15.208 7.654 -7.351 1.00 92.25 209 ALA A O 1
ATOM 1618 N N . ILE A 1 210 ? 16.071 5.746 -6.574 1.00 90.88 210 ILE A N 1
ATOM 1619 C CA . ILE A 1 210 ? 16.048 6.151 -5.165 1.00 90.88 210 ILE A CA 1
ATOM 1620 C C . ILE A 1 210 ? 17.474 6.105 -4.635 1.00 90.88 210 ILE A C 1
ATOM 1622 O O . ILE A 1 210 ? 18.126 5.071 -4.728 1.00 90.88 210 ILE A O 1
ATOM 1626 N N . GLU A 1 211 ? 17.953 7.180 -4.019 1.00 88.69 211 GLU A N 1
ATOM 1627 C CA . GLU A 1 211 ? 19.219 7.149 -3.287 1.00 88.69 211 GLU A CA 1
ATOM 1628 C C . GLU A 1 211 ? 18.962 7.022 -1.787 1.00 88.69 211 GLU A C 1
ATOM 1630 O O . GLU A 1 211 ? 18.203 7.791 -1.191 1.00 88.69 211 GLU A O 1
ATOM 1635 N N . ARG A 1 212 ? 19.601 6.035 -1.161 1.00 84.31 212 ARG A N 1
ATOM 1636 C CA . ARG A 1 212 ? 19.553 5.846 0.286 1.00 84.31 212 ARG A CA 1
ATOM 1637 C C . ARG A 1 212 ? 20.896 5.353 0.789 1.00 84.31 212 ARG A C 1
ATOM 1639 O O . ARG A 1 212 ? 21.396 4.348 0.297 1.00 84.31 212 ARG A O 1
ATOM 1646 N N . ASP A 1 213 ? 21.435 6.033 1.799 1.00 87.75 213 ASP A N 1
ATOM 1647 C CA . ASP A 1 213 ? 22.732 5.702 2.403 1.00 87.75 213 ASP A CA 1
ATOM 1648 C C . ASP A 1 213 ? 23.858 5.633 1.346 1.00 87.75 213 ASP A C 1
ATOM 1650 O O . ASP A 1 213 ? 24.710 4.749 1.384 1.00 87.75 213 ASP A O 1
ATOM 1654 N N . SER A 1 214 ? 23.823 6.555 0.370 1.00 89.00 214 SER A N 1
ATOM 1655 C CA . SER A 1 214 ? 24.725 6.614 -0.797 1.00 89.00 214 SER A CA 1
ATOM 1656 C C . SER A 1 214 ? 24.665 5.400 -1.737 1.00 89.00 214 SER A C 1
ATOM 1658 O O . SER A 1 214 ? 25.568 5.198 -2.546 1.00 89.00 214 SER A O 1
ATOM 1660 N N . VAL A 1 215 ? 23.596 4.602 -1.657 1.00 92.00 215 VAL A N 1
ATOM 1661 C CA . VAL A 1 215 ? 23.320 3.480 -2.563 1.00 92.00 215 VAL A CA 1
ATOM 1662 C C . VAL A 1 215 ? 22.133 3.831 -3.455 1.00 92.00 215 VAL A C 1
ATOM 1664 O O . VAL A 1 215 ? 21.079 4.238 -2.959 1.00 92.00 215 VAL A O 1
ATOM 1667 N N . GLN A 1 216 ? 22.294 3.645 -4.767 1.00 94.75 216 GLN A N 1
ATOM 1668 C CA . GLN A 1 216 ? 21.227 3.816 -5.753 1.00 94.75 216 GLN A CA 1
ATOM 1669 C C . GLN A 1 216 ? 20.372 2.547 -5.830 1.00 94.75 216 GLN A C 1
ATOM 1671 O O . GLN A 1 216 ? 20.884 1.437 -5.979 1.00 94.75 216 GLN A O 1
ATOM 1676 N N . ARG A 1 217 ? 19.057 2.704 -5.703 1.00 95.12 217 ARG A N 1
ATOM 1677 C CA . ARG A 1 217 ? 18.085 1.630 -5.488 1.00 95.12 217 ARG A CA 1
ATOM 1678 C C . ARG A 1 217 ? 16.841 1.816 -6.339 1.00 95.12 217 ARG A C 1
ATOM 1680 O O . ARG A 1 217 ? 16.554 2.909 -6.820 1.00 95.12 217 ARG A O 1
ATOM 1687 N N . PHE A 1 218 ? 16.079 0.738 -6.446 1.00 93.69 218 PHE A N 1
ATOM 1688 C CA . PHE A 1 218 ? 14.748 0.713 -7.041 1.00 93.69 218 PHE A CA 1
ATOM 1689 C C . PHE A 1 218 ? 13.769 0.003 -6.108 1.00 93.69 218 PHE A C 1
ATOM 1691 O O . PHE A 1 218 ? 14.157 -0.840 -5.290 1.00 93.69 218 PHE A O 1
ATOM 1698 N N . MET A 1 219 ? 12.492 0.354 -6.229 1.00 92.56 219 MET A N 1
ATOM 1699 C CA . MET A 1 219 ? 11.397 -0.269 -5.500 1.00 92.56 219 MET A CA 1
ATOM 1700 C C . MET A 1 219 ? 10.106 -0.179 -6.312 1.00 92.56 219 MET A C 1
ATOM 1702 O O . MET A 1 219 ? 9.684 0.910 -6.684 1.00 92.56 219 MET A O 1
ATOM 1706 N N . GLY A 1 220 ? 9.443 -1.311 -6.525 1.00 88.69 220 GLY A N 1
ATOM 1707 C CA . GLY A 1 220 ? 8.141 -1.361 -7.182 1.00 88.69 220 GLY A CA 1
ATOM 1708 C C . GLY A 1 220 ? 7.271 -2.487 -6.644 1.00 88.69 220 GLY A C 1
ATOM 1709 O O . GLY A 1 220 ? 7.769 -3.450 -6.058 1.00 88.69 220 GLY A O 1
ATOM 1710 N N . LEU A 1 221 ? 5.960 -2.352 -6.824 1.00 87.69 221 LEU A N 1
ATOM 1711 C CA . LEU A 1 221 ? 4.982 -3.382 -6.505 1.00 87.69 221 LEU A CA 1
ATOM 1712 C C . LEU A 1 221 ? 4.526 -4.064 -7.799 1.00 87.69 221 LEU A C 1
ATOM 1714 O O . LEU A 1 221 ? 4.313 -3.403 -8.813 1.00 87.69 221 LEU A O 1
ATOM 1718 N N . LEU A 1 222 ? 4.378 -5.386 -7.757 1.00 82.25 222 LEU A N 1
ATOM 1719 C CA . LEU A 1 222 ? 3.813 -6.177 -8.847 1.00 82.25 222 LEU A CA 1
ATOM 1720 C C . LEU A 1 222 ? 2.374 -6.576 -8.471 1.00 82.25 222 LEU A C 1
ATOM 1722 O O . LEU A 1 222 ? 2.160 -7.125 -7.382 1.00 82.25 2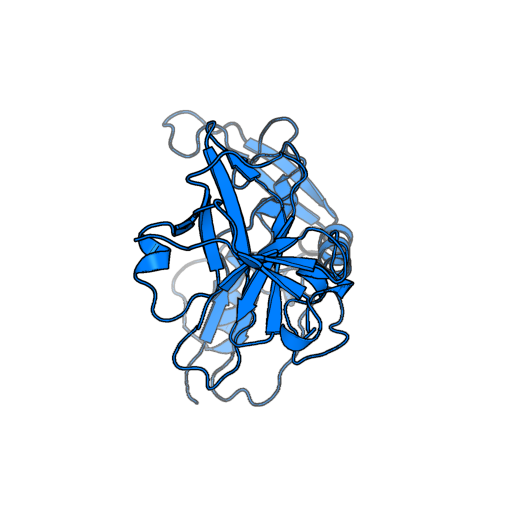22 LEU A O 1
ATOM 1726 N N . PRO A 1 223 ? 1.373 -6.307 -9.328 1.00 71.50 223 PRO A N 1
ATOM 1727 C CA . PRO A 1 223 ? 0.013 -6.760 -9.107 1.00 71.50 223 PRO A CA 1
ATOM 1728 C C . PRO A 1 223 ? -0.023 -8.273 -9.316 1.00 71.50 223 PRO A C 1
ATOM 1730 O O . PRO A 1 223 ? 0.477 -8.794 -10.309 1.00 71.50 223 PRO A O 1
ATOM 1733 N N . ARG A 1 224 ? -0.616 -9.008 -8.377 1.00 64.44 224 ARG A N 1
ATOM 1734 C CA . ARG A 1 224 ? -0.701 -10.462 -8.505 1.00 64.44 224 ARG A CA 1
ATOM 1735 C C . ARG A 1 224 ? -1.861 -10.861 -9.419 1.00 64.44 224 ARG A C 1
ATOM 1737 O O . ARG A 1 224 ? -3.005 -10.520 -9.131 1.00 64.44 224 ARG A O 1
ATOM 1744 N N . ARG A 1 225 ? -1.595 -11.719 -10.410 1.00 57.66 225 ARG A N 1
ATOM 1745 C CA . ARG A 1 225 ? -2.615 -12.585 -11.030 1.00 57.66 225 ARG A CA 1
ATOM 1746 C C . ARG A 1 225 ? -2.713 -13.902 -10.251 1.00 57.66 225 ARG A C 1
ATOM 1748 O O . ARG A 1 225 ? -1.709 -14.424 -9.768 1.00 57.66 225 ARG A O 1
ATOM 1755 N N . ALA A 1 226 ? -3.932 -14.405 -10.046 1.00 47.66 226 ALA A N 1
ATOM 1756 C CA . ALA A 1 226 ? -4.217 -15.503 -9.111 1.00 47.66 226 ALA A CA 1
ATOM 1757 C C . ALA A 1 226 ? -3.417 -16.794 -9.396 1.00 47.66 226 ALA A C 1
ATOM 1759 O O . ALA A 1 226 ? -3.046 -17.492 -8.445 1.00 47.66 226 ALA A O 1
ATOM 1760 N N . ASP A 1 227 ? -3.066 -17.024 -10.664 1.00 53.09 227 ASP A N 1
ATOM 1761 C CA . ASP A 1 227 ? -2.591 -18.313 -11.175 1.00 53.09 227 ASP A CA 1
ATOM 1762 C C . ASP A 1 227 ? -1.110 -18.342 -11.597 1.00 53.09 227 ASP A C 1
ATOM 1764 O O . ASP A 1 227 ? -0.649 -19.365 -12.104 1.00 53.09 227 ASP A O 1
ATOM 1768 N N . ASP A 1 228 ? -0.340 -17.269 -11.371 1.00 58.06 228 ASP A N 1
ATOM 1769 C CA . ASP A 1 228 ? 1.059 -17.228 -11.816 1.00 58.06 228 ASP A CA 1
ATOM 1770 C C . ASP A 1 228 ? 2.015 -17.900 -10.815 1.00 58.06 228 ASP A C 1
ATOM 1772 O O . ASP A 1 228 ? 2.078 -17.544 -9.630 1.00 58.06 228 ASP A O 1
ATOM 1776 N N . ASN A 1 229 ? 2.733 -18.925 -11.285 1.00 54.91 229 ASN A N 1
ATOM 1777 C CA . ASN A 1 229 ? 3.627 -19.754 -10.469 1.00 54.91 229 ASN A CA 1
ATOM 1778 C C . ASN A 1 229 ? 5.109 -19.373 -10.596 1.00 54.91 229 ASN A C 1
ATOM 1780 O O . ASN A 1 229 ? 5.908 -19.873 -9.801 1.00 54.91 229 ASN A O 1
ATOM 1784 N N . ASP A 1 230 ? 5.471 -18.497 -11.534 1.00 55.53 230 ASP A N 1
ATOM 1785 C CA . ASP A 1 230 ? 6.849 -18.051 -11.734 1.00 55.53 230 ASP A CA 1
ATOM 1786 C C . ASP A 1 230 ? 6.865 -16.605 -12.243 1.00 55.53 230 ASP A C 1
ATOM 1788 O O . ASP A 1 230 ? 6.399 -16.327 -13.343 1.00 55.53 230 ASP A O 1
ATOM 1792 N N . THR A 1 231 ? 7.363 -15.663 -11.438 1.00 59.44 231 THR A N 1
ATOM 1793 C CA . THR A 1 231 ? 7.500 -14.271 -11.889 1.00 59.44 231 THR A CA 1
ATOM 1794 C C . THR A 1 231 ? 8.739 -14.184 -12.771 1.00 59.44 231 THR A C 1
ATOM 1796 O O . THR A 1 231 ? 9.858 -14.201 -12.245 1.00 59.44 231 THR A O 1
ATOM 1799 N N . SER A 1 232 ? 8.575 -14.053 -14.088 1.00 77.94 232 SER A N 1
ATOM 1800 C CA . SER A 1 232 ? 9.676 -13.747 -15.009 1.00 77.94 232 SER A CA 1
ATOM 1801 C C . SER A 1 232 ? 10.039 -12.261 -14.911 1.00 77.94 232 SER A C 1
ATOM 1803 O O . SER A 1 232 ? 9.943 -11.512 -15.883 1.00 77.94 232 SER A O 1
ATOM 1805 N N . LEU A 1 233 ? 10.384 -11.822 -13.698 1.00 87.19 233 LEU A N 1
ATOM 1806 C CA . LEU A 1 233 ? 10.669 -10.430 -13.391 1.00 87.19 233 LEU A CA 1
ATOM 1807 C C . LEU A 1 233 ? 11.771 -9.924 -14.319 1.00 87.19 233 LEU A C 1
ATOM 1809 O O . LEU A 1 233 ? 12.905 -10.404 -14.268 1.00 87.19 233 LEU A O 1
ATOM 1813 N N . ARG A 1 234 ? 11.442 -8.907 -15.107 1.00 92.50 234 ARG A N 1
ATOM 1814 C CA . ARG A 1 234 ? 12.404 -8.164 -15.920 1.00 92.50 234 ARG A CA 1
ATOM 1815 C C . ARG A 1 234 ? 12.397 -6.708 -15.496 1.00 92.50 234 ARG A C 1
ATOM 1817 O O . ARG A 1 234 ? 11.360 -6.161 -15.119 1.00 92.50 234 ARG A O 1
ATOM 1824 N N . LEU A 1 235 ? 13.572 -6.096 -15.533 1.00 94.94 235 LEU A N 1
ATOM 1825 C CA . LEU A 1 235 ? 13.787 -4.716 -15.130 1.00 94.94 235 LEU A CA 1
ATOM 1826 C C . LEU A 1 235 ? 14.334 -3.939 -16.322 1.00 94.94 235 LEU A C 1
ATOM 1828 O O . LEU A 1 235 ? 15.253 -4.400 -16.996 1.00 94.94 235 LEU A O 1
ATOM 1832 N N . PHE A 1 236 ? 13.787 -2.754 -16.560 1.00 96.94 236 PHE A N 1
ATOM 1833 C CA . PHE A 1 236 ? 14.188 -1.905 -17.673 1.00 96.94 236 PHE A CA 1
ATOM 1834 C C . PHE A 1 236 ? 14.418 -0.481 -17.202 1.00 96.94 236 PHE A C 1
ATOM 1836 O O . PHE A 1 236 ? 13.627 0.032 -16.414 1.00 96.94 236 PHE A O 1
ATOM 1843 N N . ARG A 1 237 ? 15.444 0.184 -17.730 1.00 97.12 237 ARG A N 1
ATOM 1844 C CA . ARG A 1 237 ? 15.522 1.646 -17.708 1.00 97.12 237 ARG A CA 1
ATOM 1845 C C . ARG A 1 237 ? 14.632 2.198 -18.816 1.00 97.12 237 ARG A C 1
ATOM 1847 O O . ARG A 1 237 ? 14.723 1.762 -19.965 1.00 97.12 237 ARG A O 1
ATOM 1854 N N . ILE A 1 238 ? 13.776 3.150 -18.469 1.00 97.50 238 ILE A N 1
ATOM 1855 C CA . ILE A 1 238 ? 12.880 3.817 -19.411 1.00 97.50 238 ILE A CA 1
ATOM 1856 C C . ILE A 1 238 ? 13.673 4.921 -20.107 1.00 97.50 238 ILE A C 1
ATOM 1858 O O . ILE A 1 238 ? 14.133 5.856 -19.458 1.00 97.50 238 ILE A O 1
ATOM 1862 N N . GLN A 1 239 ? 13.848 4.806 -21.425 1.00 95.62 239 GLN A N 1
ATOM 1863 C CA . GLN A 1 239 ? 14.512 5.840 -22.225 1.00 95.62 239 GLN A CA 1
ATOM 1864 C C . GLN A 1 239 ? 13.485 6.842 -22.764 1.00 95.62 239 GLN A C 1
ATOM 1866 O O . GLN A 1 239 ? 13.692 8.050 -22.693 1.00 95.62 239 GLN A O 1
ATOM 1871 N N . ASP A 1 240 ? 12.358 6.333 -23.268 1.00 95.62 240 ASP A N 1
ATOM 1872 C CA . ASP A 1 240 ? 11.190 7.113 -23.679 1.00 95.62 240 ASP A CA 1
ATOM 1873 C C . ASP A 1 240 ? 9.927 6.226 -23.716 1.00 95.62 240 ASP A C 1
ATOM 1875 O O . ASP A 1 240 ? 9.903 5.128 -23.161 1.00 95.62 240 ASP A O 1
ATOM 1879 N N . SER A 1 241 ? 8.844 6.692 -24.350 1.00 96.12 241 SER A N 1
ATOM 1880 C CA . SER A 1 241 ? 7.566 5.970 -24.409 1.00 96.12 241 SER A CA 1
ATOM 1881 C C . SER A 1 241 ? 7.543 4.743 -25.335 1.00 96.12 241 SER A C 1
ATOM 1883 O O . SER A 1 241 ? 6.526 4.043 -25.398 1.00 96.12 241 SER A O 1
ATOM 1885 N N . THR A 1 242 ? 8.631 4.483 -26.057 1.00 97.31 242 THR A N 1
ATOM 1886 C CA . THR A 1 242 ? 8.783 3.411 -27.052 1.00 97.31 242 THR A CA 1
ATOM 1887 C C . THR A 1 242 ? 10.103 2.645 -26.942 1.00 97.31 242 THR A C 1
ATOM 1889 O O . THR A 1 242 ? 10.208 1.566 -27.516 1.00 97.31 242 THR A O 1
ATOM 1892 N N . ASN A 1 243 ? 11.091 3.151 -26.201 1.00 97.88 243 ASN A N 1
ATOM 1893 C CA . ASN A 1 243 ? 12.410 2.538 -26.052 1.00 97.88 243 ASN A CA 1
ATOM 1894 C C . ASN A 1 243 ? 12.710 2.189 -24.591 1.00 97.88 243 ASN A C 1
ATOM 1896 O O . ASN A 1 243 ? 12.549 3.014 -23.685 1.00 97.88 243 ASN A O 1
ATOM 1900 N N . LEU A 1 244 ? 13.201 0.969 -24.383 1.00 98.06 244 LEU A N 1
ATOM 1901 C CA . LEU A 1 244 ? 13.621 0.443 -23.088 1.00 98.06 244 LEU A CA 1
ATOM 1902 C C . LEU A 1 244 ? 15.053 -0.087 -23.180 1.00 98.06 244 LEU A C 1
ATOM 1904 O O . LEU A 1 244 ? 15.442 -0.686 -24.183 1.00 98.06 244 LEU A O 1
ATOM 1908 N N . GLU A 1 245 ? 15.826 0.082 -22.112 1.00 96.94 245 GLU A N 1
ATOM 1909 C CA . GLU A 1 245 ? 17.104 -0.609 -21.930 1.00 96.94 245 GLU A CA 1
ATOM 1910 C C . GLU A 1 245 ? 16.940 -1.700 -20.877 1.00 96.94 245 GLU A C 1
ATOM 1912 O O . GLU A 1 245 ? 16.589 -1.416 -19.733 1.00 96.94 245 GLU A O 1
ATOM 1917 N N . GLU A 1 246 ? 17.192 -2.951 -21.250 1.00 96.25 246 GLU A N 1
ATOM 1918 C CA . GLU A 1 246 ? 17.101 -4.076 -20.325 1.00 96.25 246 GLU A CA 1
ATOM 1919 C C . GLU A 1 246 ? 18.252 -4.057 -19.314 1.00 96.25 246 GLU A C 1
ATOM 1921 O O . GLU A 1 246 ? 19.428 -3.974 -19.676 1.00 96.25 246 GLU A O 1
ATOM 1926 N N . ILE A 1 247 ? 17.887 -4.154 -18.035 1.00 95.94 247 ILE A N 1
ATOM 1927 C CA . ILE A 1 247 ? 18.806 -4.208 -16.902 1.00 95.94 247 ILE A CA 1
ATOM 1928 C C . ILE A 1 247 ? 18.972 -5.660 -16.487 1.00 95.94 247 ILE A C 1
ATOM 1930 O O . ILE A 1 247 ? 18.011 -6.345 -16.132 1.00 95.94 247 ILE A O 1
ATOM 1934 N N . THR A 1 248 ? 20.219 -6.120 -16.473 1.00 94.62 248 THR A N 1
ATOM 1935 C CA . THR A 1 248 ? 20.521 -7.489 -16.053 1.00 94.62 248 THR A CA 1
ATOM 1936 C C . THR A 1 248 ? 20.457 -7.591 -14.532 1.00 94.62 248 THR A C 1
ATOM 1938 O O . THR A 1 248 ? 21.229 -6.937 -13.825 1.00 94.62 248 THR A O 1
ATOM 1941 N N . ILE A 1 249 ? 19.551 -8.429 -14.022 1.00 92.00 249 ILE A N 1
ATOM 1942 C CA . ILE A 1 249 ? 19.494 -8.769 -12.598 1.00 92.00 249 ILE A CA 1
ATOM 1943 C C . ILE A 1 249 ? 20.542 -9.851 -12.316 1.00 92.00 249 ILE A C 1
ATOM 1945 O O . ILE A 1 249 ? 20.469 -10.944 -12.874 1.00 92.00 249 ILE A O 1
ATOM 1949 N N . VAL A 1 250 ? 21.519 -9.540 -11.466 1.00 91.56 250 VAL A N 1
ATOM 1950 C CA . VAL A 1 250 ? 22.592 -10.450 -11.044 1.00 91.56 250 VAL A CA 1
ATOM 1951 C C . VAL A 1 250 ? 22.291 -11.066 -9.675 1.00 91.56 250 VAL A C 1
ATOM 1953 O O . VAL A 1 250 ? 21.572 -10.474 -8.864 1.00 91.56 250 VAL A O 1
ATOM 1956 N N . GLU A 1 251 ? 22.844 -12.257 -9.428 1.00 78.56 251 GLU A N 1
ATOM 1957 C CA . GLU A 1 251 ? 22.740 -12.975 -8.144 1.00 78.56 251 GLU A CA 1
ATOM 1958 C C . GLU A 1 251 ? 23.527 -12.311 -7.003 1.00 78.56 251 GLU A C 1
ATOM 1960 O O . GLU A 1 251 ? 24.572 -11.653 -7.227 1.00 78.56 251 GLU A O 1
#

Radius of gyration: 22.8 Å; chains: 1; bounding box: 49×40×63 Å

Foldseek 3Di:
DADKDKDKDPWFFDPDPPAHGQAQDDPSPSVLRGHDMDIDIDHGPDDDDDDDLFDFHPQQVVVVCCVRPVPPDPDDGPHDDSVPDDPCSRQKDKDWDWDPPPDPDPTDTDIDIDGSVVSSVVVVVLDDDDPDPLQPCLSVLVPPVPSVQAFDFLVQADEAEDPKAWEWDPVQVPDQDPQKTKTFIPDDDDQAWKKFKDFPRGGHWIWGFDADPNTTMTMIGGRDDPDDRGGPIWMWTDPDNHYTYTYHYDD

Secondary structure (DSSP, 8-state):
----EEEE-S-----STTS-TTS--TT-TTHHHHH---EEEE-TT--S---------GGGHHHHHHHHH-----S--S---GGG--HHHHHEEEEEEESSTT-SSPP-EEEEEEEHHHHHHHHHHH-PPPSSTT-TTHHHHTTSTTGGGTT-BGGGSEEEEEEEEEEE-HHHHT-SS-SEEEEEESS---TT-EEEEEETTEEEEEEE-EEETTEEEEEEE-PPPTT------EEEEE-SSSEEEEEEEE-

Sequence (251 aa):
DQSLVVVTADHGASFDPNTHRRSAVGDYSNGTDLIRVPLFVHLPGQTDGAIDDNNVENVDFLPILNEQLDLGVPWEMDGLLPKDKSQDQLSTKTLYFVNQPFGASKRKEKKVTYDAQKFFSETKVLGHQLTDPADVLEPLYSQTPHDSLRGRPLSDFIINGGAVTAKLDPDIATQKRKILVRGEFQSAIASDDWFALADGDVIVGLSAAIERDSVQRFMGLLPRRADDNDTSLRLFRIQDSTNLEEITIVE

pLDDT: mean 86.81, std 10.04, range [47.66, 98.31]